Protein AF-A0A7K2YGU0-F1 (afdb_monomer_lite)

Sequence (233 aa):
MPPAPIPSTPVLGGSRWNTFPAAGTTLTARDFFAATEPLLQGIIDHNALTGADGKVLEDQVRATLALGTRETSLPLGIGPDSASAARELGGQAETIGRELASWAASALERLLVNRIPLPAGPLVVRSHCYGHLLTPSAADLLLGRRGGPVTMQLYNEWLHQMVLLRDALLPFTNWQDVPLLITPTGLRHTEPARDAFLTELLVRQIRHAGIVDFARHAVTGTFGPAGYGFDAV

Foldseek 3Di:
DDDDDDPDQDFAAEAQQFSDDPAFFFDFLLRLLVRNLSLVLLLCVLLVDAPVVLVLVLVFLLQCQAEDHPLDPQPLDDDPPADPLSNLLNVLSRVLSVVSSVVSSVSNVCCNPPPDDRVHHRYAADADQPPRDHDPSNCCSQVHPSHDPRSVRSSSLSSVLSVLLSQLQSLDPPRRGQGFRQGSSGSVLLVVLSVVLSCCSPVHPHDPLSSVQSNCCRRPVDGDPPDPPPPDD

Structure (mmCIF, N/CA/C/O backbone):
data_AF-A0A7K2YGU0-F1
#
_entry.id   AF-A0A7K2YGU0-F1
#
loop_
_atom_site.group_PDB
_atom_site.id
_atom_site.type_symbol
_atom_site.label_atom_id
_atom_site.label_alt_id
_atom_site.label_comp_id
_atom_site.label_asym_id
_atom_site.label_entity_id
_atom_site.label_seq_id
_atom_site.pdbx_PDB_ins_code
_atom_site.Cartn_x
_atom_site.Cartn_y
_atom_site.Cartn_z
_atom_site.occupancy
_atom_site.B_iso_or_equiv
_atom_site.auth_seq_id
_atom_site.auth_comp_id
_atom_site.auth_asym_id
_atom_site.auth_atom_id
_atom_site.pdbx_PDB_model_num
ATOM 1 N N . MET A 1 1 ? 23.396 40.479 1.530 1.00 48.31 1 MET A N 1
ATOM 2 C CA . MET A 1 1 ? 22.618 39.393 2.159 1.00 48.31 1 MET A CA 1
ATOM 3 C C . MET A 1 1 ? 22.448 38.306 1.107 1.00 48.31 1 MET A C 1
ATOM 5 O O . MET A 1 1 ? 21.848 38.612 0.083 1.00 48.31 1 MET A O 1
ATOM 9 N N . PRO A 1 2 ? 23.072 37.125 1.246 1.00 48.72 2 PRO A N 1
ATOM 10 C CA . PRO A 1 2 ? 22.873 36.049 0.281 1.00 48.72 2 PRO A CA 1
ATOM 11 C C . PRO A 1 2 ? 21.429 35.527 0.382 1.00 48.72 2 PRO A C 1
ATOM 13 O O . PRO A 1 2 ? 20.875 35.518 1.486 1.00 48.72 2 PRO A O 1
ATOM 16 N N . PRO A 1 3 ? 20.798 35.137 -0.739 1.00 49.50 3 PRO A N 1
ATOM 17 C CA . PRO A 1 3 ? 19.479 34.521 -0.704 1.00 49.50 3 PRO A CA 1
ATOM 18 C C . PRO A 1 3 ? 19.544 33.217 0.097 1.00 49.50 3 PRO A C 1
ATOM 20 O O . PRO A 1 3 ? 20.524 32.474 0.011 1.00 49.50 3 PRO A O 1
ATOM 23 N N . ALA A 1 4 ? 18.506 32.955 0.893 1.00 50.56 4 ALA A N 1
ATOM 24 C CA . ALA A 1 4 ? 18.368 31.689 1.597 1.00 50.56 4 ALA A CA 1
ATOM 25 C C . ALA A 1 4 ? 18.382 30.535 0.573 1.00 50.56 4 ALA A C 1
ATOM 27 O O . ALA A 1 4 ? 17.735 30.658 -0.473 1.00 50.56 4 ALA A O 1
ATOM 28 N N . PRO A 1 5 ? 19.113 29.435 0.827 1.00 53.31 5 PRO A N 1
ATOM 29 C CA . PRO A 1 5 ? 19.080 28.283 -0.058 1.00 53.31 5 PRO A CA 1
ATOM 30 C C . PRO A 1 5 ? 17.646 27.754 -0.122 1.00 53.31 5 PRO A C 1
ATOM 32 O O . PRO A 1 5 ? 17.040 27.442 0.903 1.00 53.31 5 PRO A O 1
ATOM 35 N N . ILE A 1 6 ? 17.104 27.679 -1.338 1.00 51.78 6 ILE A N 1
ATOM 36 C CA . ILE A 1 6 ? 15.844 26.990 -1.609 1.00 51.78 6 ILE A CA 1
ATOM 37 C C . ILE A 1 6 ? 16.068 25.534 -1.182 1.00 51.78 6 ILE A C 1
ATOM 39 O O . ILE A 1 6 ? 17.029 24.931 -1.672 1.00 51.78 6 ILE A O 1
ATOM 43 N N . PRO A 1 7 ? 15.262 24.963 -0.268 1.00 45.62 7 PRO A N 1
ATOM 44 C CA . PRO A 1 7 ? 15.387 23.553 0.061 1.00 45.62 7 PRO A CA 1
ATOM 45 C C . PRO A 1 7 ? 15.200 22.755 -1.229 1.00 45.62 7 PRO A C 1
ATOM 47 O O . PRO A 1 7 ? 14.145 22.806 -1.861 1.00 45.62 7 PRO A O 1
ATOM 50 N N . SER A 1 8 ? 16.261 22.082 -1.664 1.00 58.22 8 SER A N 1
ATOM 51 C CA . SER A 1 8 ? 16.229 21.247 -2.852 1.00 58.22 8 SER A CA 1
ATOM 52 C C . SER A 1 8 ? 15.281 20.083 -2.601 1.00 58.22 8 SER A C 1
ATOM 54 O O . SER A 1 8 ? 15.410 19.360 -1.610 1.00 58.22 8 SER A O 1
ATOM 56 N N . THR A 1 9 ? 14.317 19.897 -3.502 1.00 64.00 9 THR A N 1
ATOM 57 C CA . THR A 1 9 ? 13.486 18.695 -3.510 1.00 64.00 9 THR A CA 1
ATOM 58 C C . THR A 1 9 ? 14.413 17.478 -3.533 1.00 64.00 9 THR A C 1
ATOM 60 O O . THR A 1 9 ? 15.292 17.413 -4.400 1.00 64.00 9 THR A O 1
ATOM 63 N N . PRO A 1 10 ? 14.279 16.533 -2.587 1.00 69.31 10 PRO A N 1
ATOM 64 C CA . PRO A 1 10 ? 15.153 15.374 -2.544 1.00 69.31 10 PRO A CA 1
ATOM 65 C C . PRO A 1 10 ? 15.036 14.577 -3.846 1.00 69.31 10 PRO A C 1
ATOM 67 O O . PRO A 1 10 ? 13.943 14.310 -4.344 1.00 69.31 10 PRO A O 1
ATOM 70 N N . VAL A 1 11 ? 16.190 14.218 -4.401 1.00 83.25 11 VAL A N 1
ATOM 71 C CA . VAL A 1 11 ? 16.329 13.501 -5.671 1.00 83.25 11 VAL A CA 1
ATOM 72 C C . VAL A 1 11 ? 15.879 12.045 -5.475 1.00 83.25 11 VAL A C 1
ATOM 74 O O . VAL A 1 11 ? 16.385 11.362 -4.585 1.00 83.25 11 VAL A O 1
ATOM 77 N N . LEU A 1 12 ? 14.924 11.568 -6.284 1.00 87.38 12 LEU A N 1
ATOM 78 C CA . LEU A 1 12 ? 14.470 10.167 -6.279 1.00 87.38 12 LEU A CA 1
ATOM 79 C C . LEU A 1 12 ? 15.500 9.238 -6.932 1.00 87.38 12 LEU A C 1
ATOM 81 O O . LEU A 1 12 ? 16.176 9.640 -7.881 1.00 87.38 12 LEU A O 1
ATOM 85 N N . GLY A 1 13 ? 15.574 7.989 -6.464 1.00 85.38 13 GLY A N 1
ATOM 86 C CA . GLY A 1 13 ? 16.550 6.993 -6.924 1.00 85.38 13 GLY A CA 1
ATOM 87 C C . GLY A 1 13 ? 17.489 6.526 -5.806 1.00 85.38 13 GLY A C 1
ATOM 88 O O . GLY A 1 13 ? 17.479 7.068 -4.696 1.00 85.38 13 GLY A O 1
ATOM 89 N N . GLY A 1 14 ? 18.291 5.492 -6.066 1.00 87.25 14 GLY A N 1
ATOM 90 C CA . GLY A 1 14 ? 19.148 4.891 -5.040 1.00 87.25 14 GLY A CA 1
ATOM 91 C C . GLY A 1 14 ? 18.323 4.384 -3.852 1.00 87.25 14 GLY A C 1
ATOM 92 O O . GLY A 1 14 ? 17.380 3.621 -4.032 1.00 87.25 14 GLY A O 1
ATOM 93 N N . SER A 1 15 ? 18.637 4.819 -2.629 1.00 85.44 15 SER A N 1
ATOM 94 C CA . SER A 1 15 ? 17.899 4.415 -1.419 1.00 85.44 15 SER A CA 1
ATOM 95 C C . SER A 1 15 ? 16.605 5.203 -1.163 1.00 85.44 15 SER A C 1
ATOM 97 O O . SER A 1 15 ? 15.843 4.846 -0.259 1.00 85.44 15 SER A O 1
ATOM 99 N N . ARG A 1 16 ? 16.328 6.271 -1.926 1.00 88.88 16 ARG A N 1
ATOM 100 C CA . ARG A 1 16 ? 15.148 7.129 -1.736 1.00 88.88 16 ARG A CA 1
ATOM 101 C C . ARG A 1 16 ? 14.016 6.703 -2.674 1.00 88.88 16 ARG A C 1
ATOM 103 O O . ARG A 1 16 ? 13.967 7.120 -3.828 1.00 88.88 16 ARG A O 1
ATOM 110 N N . TRP A 1 17 ? 13.090 5.902 -2.146 1.00 89.19 17 TRP A N 1
ATOM 111 C CA . TRP A 1 17 ? 11.986 5.288 -2.900 1.00 89.19 17 TRP A CA 1
ATOM 112 C C . TRP A 1 17 ? 10.624 5.984 -2.774 1.00 89.19 17 TRP A C 1
ATOM 114 O O . TRP A 1 17 ? 9.667 5.560 -3.412 1.00 89.19 17 TRP A O 1
ATOM 124 N N . ASN A 1 18 ? 10.513 7.035 -1.964 1.00 89.25 18 ASN A N 1
ATOM 125 C CA . ASN A 1 18 ? 9.265 7.770 -1.754 1.00 89.25 18 ASN A CA 1
ATOM 126 C C . ASN A 1 18 ? 9.470 9.282 -1.821 1.00 89.25 18 ASN A C 1
ATOM 128 O O . ASN A 1 18 ? 10.586 9.801 -1.691 1.00 89.25 18 ASN A O 1
ATOM 132 N N . THR A 1 19 ? 8.353 9.988 -1.953 1.00 86.75 19 THR A N 1
ATOM 133 C CA . THR A 1 19 ? 8.271 11.449 -1.859 1.00 86.75 19 THR A CA 1
ATOM 134 C C . THR A 1 19 ? 7.662 11.914 -0.534 1.00 86.75 19 THR A C 1
ATOM 136 O O . THR A 1 19 ? 7.180 13.041 -0.459 1.00 86.75 19 THR A O 1
ATOM 139 N N . PHE A 1 20 ? 7.693 11.086 0.524 1.00 86.25 20 PHE A N 1
ATOM 140 C CA . PHE A 1 20 ? 7.105 11.464 1.812 1.00 86.25 20 PHE A CA 1
ATOM 141 C C . PHE A 1 20 ? 7.712 12.778 2.330 1.00 86.25 20 PHE A C 1
ATOM 143 O O . PHE A 1 20 ? 8.932 12.969 2.188 1.00 86.25 20 PHE A O 1
ATOM 150 N N . PRO A 1 21 ? 6.902 13.663 2.942 1.00 78.00 21 PRO A N 1
ATOM 151 C CA . PRO A 1 21 ? 7.405 14.900 3.520 1.00 78.00 21 PRO A CA 1
ATOM 152 C C . PRO A 1 21 ? 8.315 14.622 4.732 1.00 78.00 21 PRO A C 1
ATOM 154 O O . PRO A 1 21 ? 8.607 13.474 5.076 1.00 78.00 21 PRO A O 1
ATOM 157 N N . ALA A 1 22 ? 8.800 15.683 5.385 1.00 74.12 22 ALA A N 1
ATOM 158 C CA . ALA A 1 22 ? 9.601 15.553 6.602 1.00 74.12 22 ALA A CA 1
ATOM 159 C C . ALA A 1 22 ? 8.895 14.683 7.666 1.00 74.12 22 ALA A C 1
ATOM 161 O O . ALA A 1 22 ? 7.665 14.620 7.725 1.00 74.12 22 ALA A O 1
ATOM 162 N N . ALA A 1 23 ? 9.684 13.999 8.500 1.00 69.94 23 ALA A N 1
ATOM 163 C CA . ALA A 1 23 ? 9.162 13.105 9.532 1.00 69.94 23 ALA A CA 1
ATOM 164 C C . ALA A 1 23 ? 8.169 13.830 10.460 1.00 69.94 23 ALA A C 1
ATOM 166 O O . ALA A 1 23 ? 8.409 14.973 10.848 1.00 69.94 23 ALA A O 1
ATOM 167 N N . GLY A 1 24 ? 7.073 13.153 10.818 1.00 68.06 24 GLY A N 1
ATOM 168 C CA . GLY A 1 24 ? 6.005 13.731 11.644 1.00 68.06 24 GLY A CA 1
ATOM 169 C C . GLY A 1 24 ? 4.920 14.463 10.851 1.00 68.06 24 GLY A C 1
ATOM 170 O O . GLY A 1 24 ? 4.097 15.153 11.445 1.00 68.06 24 GLY A O 1
ATOM 171 N N . THR A 1 25 ? 4.907 14.325 9.524 1.00 82.75 25 THR A N 1
ATOM 172 C CA . THR A 1 25 ? 3.793 14.782 8.688 1.00 82.75 25 THR A CA 1
ATOM 173 C C . THR A 1 25 ? 2.729 13.703 8.552 1.00 82.75 25 THR A C 1
ATOM 175 O O . THR A 1 25 ? 3.011 12.504 8.645 1.00 82.75 25 THR A O 1
ATOM 178 N N . THR A 1 26 ? 1.494 14.148 8.345 1.00 92.69 26 THR A N 1
ATOM 179 C CA . THR A 1 26 ? 0.365 13.273 8.059 1.00 92.69 26 THR A CA 1
ATOM 180 C C . THR A 1 26 ? 0.021 13.320 6.577 1.00 92.69 26 THR A C 1
ATOM 182 O O . THR A 1 26 ? 0.157 14.365 5.939 1.00 92.69 26 THR A O 1
ATOM 185 N N . LEU A 1 27 ? -0.408 12.188 6.023 1.00 95.62 27 LEU A N 1
ATOM 186 C CA . LEU A 1 27 ? -0.911 12.089 4.653 1.00 95.62 27 LEU A CA 1
ATOM 187 C C . LE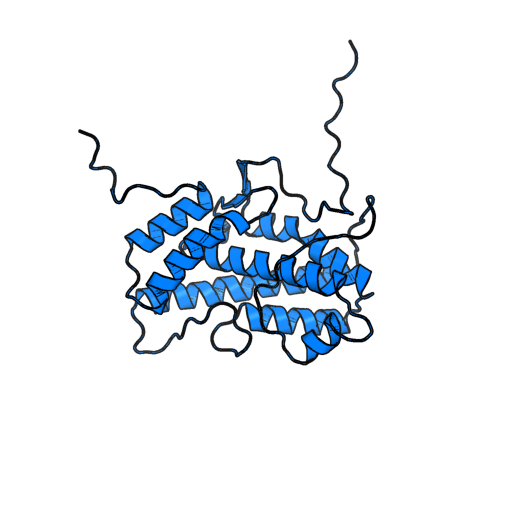U A 1 27 ? -2.287 11.429 4.652 1.00 95.62 27 LEU A C 1
ATOM 189 O O . LEU A 1 27 ? -2.551 10.529 5.450 1.00 95.62 27 LEU A O 1
ATOM 193 N N . THR A 1 28 ? -3.137 11.850 3.718 1.00 97.62 28 THR A N 1
ATOM 194 C CA . THR A 1 28 ? -4.349 11.094 3.384 1.00 97.62 28 THR A CA 1
ATOM 195 C C . THR A 1 28 ? -3.977 9.767 2.723 1.00 97.62 28 THR A C 1
ATOM 197 O O . THR A 1 28 ? -2.849 9.579 2.249 1.00 97.62 28 THR A O 1
ATOM 200 N N . ALA A 1 29 ? -4.938 8.846 2.621 1.00 97.94 29 ALA A N 1
ATOM 201 C CA . ALA A 1 29 ? -4.726 7.580 1.922 1.00 97.94 29 ALA A CA 1
ATOM 202 C C . ALA A 1 29 ? -4.267 7.791 0.468 1.00 97.94 29 ALA A C 1
ATOM 204 O O . ALA A 1 29 ? -3.373 7.095 -0.022 1.00 97.94 29 ALA A O 1
ATOM 205 N N . ARG A 1 30 ? -4.855 8.782 -0.214 1.00 97.81 30 ARG A N 1
ATOM 206 C CA . ARG A 1 30 ? -4.551 9.094 -1.611 1.00 97.81 30 ARG A CA 1
ATOM 207 C C . ARG A 1 30 ? -3.159 9.701 -1.772 1.00 97.81 30 ARG A C 1
ATOM 209 O O . ARG A 1 30 ? -2.426 9.290 -2.671 1.00 97.81 30 ARG A O 1
ATOM 216 N N . ASP A 1 31 ? -2.786 10.626 -0.892 1.00 97.12 31 ASP A N 1
ATOM 217 C CA . ASP A 1 31 ? -1.469 11.265 -0.932 1.00 97.12 31 ASP A CA 1
ATOM 218 C C . ASP A 1 31 ? -0.357 10.276 -0.580 1.00 97.12 31 ASP A C 1
ATOM 220 O O . ASP A 1 31 ? 0.689 10.257 -1.230 1.00 97.12 31 ASP A O 1
ATOM 224 N N . PHE A 1 32 ? -0.594 9.405 0.406 1.00 97.38 32 PHE A N 1
ATOM 225 C CA . PHE A 1 32 ? 0.338 8.334 0.738 1.00 97.38 32 PHE A CA 1
ATOM 226 C C . PHE A 1 32 ? 0.537 7.391 -0.450 1.00 97.38 32 PHE A C 1
ATOM 228 O O . PHE A 1 32 ? 1.679 7.130 -0.829 1.00 97.38 32 PHE A O 1
ATOM 235 N N . PHE A 1 33 ? -0.553 6.923 -1.070 1.00 97.88 33 PHE A N 1
ATOM 236 C CA . PHE A 1 33 ? -0.487 6.068 -2.253 1.00 97.88 33 PHE A CA 1
ATOM 237 C C . PHE A 1 33 ? 0.377 6.712 -3.347 1.00 97.88 33 PHE A C 1
ATOM 239 O O . PHE A 1 33 ? 1.348 6.099 -3.803 1.00 97.88 33 PHE A O 1
ATOM 246 N N . ALA A 1 34 ? 0.085 7.968 -3.702 1.00 96.50 34 ALA A N 1
ATOM 247 C CA . ALA A 1 34 ? 0.826 8.715 -4.717 1.00 96.50 34 ALA A CA 1
ATOM 248 C C . ALA A 1 34 ? 2.317 8.846 -4.363 1.00 96.50 34 ALA A C 1
ATOM 250 O O . ALA A 1 34 ? 3.187 8.696 -5.221 1.00 96.50 34 ALA A O 1
ATOM 251 N N . ALA A 1 35 ? 2.635 9.048 -3.083 1.00 95.25 35 ALA A N 1
ATOM 252 C CA . ALA A 1 35 ? 4.011 9.164 -2.619 1.00 95.25 35 ALA A CA 1
ATOM 253 C C . ALA A 1 35 ? 4.819 7.852 -2.676 1.00 95.25 35 ALA A C 1
ATOM 255 O O . ALA A 1 35 ? 6.052 7.895 -2.598 1.00 95.25 35 ALA A O 1
ATOM 256 N N . THR A 1 36 ? 4.154 6.701 -2.848 1.00 95.62 36 THR A N 1
ATOM 257 C CA . THR A 1 36 ? 4.796 5.390 -3.068 1.00 95.62 36 THR A CA 1
ATOM 258 C C . THR A 1 36 ? 4.971 5.011 -4.541 1.00 95.62 36 THR A C 1
ATOM 260 O O . THR A 1 36 ? 5.653 4.027 -4.831 1.00 95.62 36 THR A O 1
ATOM 263 N N . GLU A 1 37 ? 4.424 5.786 -5.484 1.00 95.81 37 GLU A N 1
ATOM 264 C CA . GLU A 1 37 ? 4.537 5.522 -6.927 1.00 95.81 37 GLU A CA 1
ATOM 265 C C . GLU A 1 37 ? 5.966 5.343 -7.457 1.00 95.81 37 GLU A C 1
ATOM 267 O O . GLU A 1 37 ? 6.130 4.554 -8.391 1.00 95.81 37 GLU A O 1
ATOM 272 N N . PRO A 1 38 ? 7.022 5.973 -6.898 1.00 95.44 38 PRO A N 1
ATOM 273 C CA . PRO A 1 38 ? 8.370 5.699 -7.376 1.00 95.44 38 PRO A CA 1
ATOM 274 C C . PRO A 1 38 ? 8.767 4.219 -7.241 1.00 95.44 38 PRO A C 1
ATOM 276 O O . PRO A 1 38 ? 9.524 3.732 -8.075 1.00 95.44 38 PRO A O 1
ATOM 279 N N . LEU A 1 39 ? 8.224 3.462 -6.276 1.00 95.00 39 LEU A N 1
ATOM 280 C CA . LEU A 1 39 ? 8.433 2.009 -6.224 1.00 95.00 39 LEU A CA 1
ATOM 281 C C . LEU A 1 39 ? 7.812 1.293 -7.431 1.00 95.00 39 LEU A C 1
ATOM 283 O O . LEU A 1 39 ? 8.478 0.451 -8.031 1.00 95.00 39 LEU A O 1
ATOM 287 N N . LEU A 1 40 ? 6.576 1.646 -7.815 1.00 95.38 40 LEU A N 1
ATOM 288 C CA . LEU A 1 40 ? 5.934 1.128 -9.034 1.00 95.38 40 LEU A CA 1
ATOM 289 C C . LEU A 1 40 ? 6.753 1.468 -10.275 1.00 95.38 40 LEU A C 1
ATOM 291 O O . LEU A 1 40 ? 6.989 0.596 -11.110 1.00 95.38 40 LEU A O 1
ATOM 295 N N . GLN A 1 41 ? 7.251 2.702 -10.356 1.00 95.56 41 GLN A N 1
ATOM 296 C CA . GLN A 1 41 ? 8.155 3.113 -11.421 1.00 95.56 41 GLN A CA 1
ATOM 297 C C . GLN A 1 41 ? 9.418 2.243 -11.460 1.00 95.56 41 GLN A C 1
ATOM 299 O O . GLN A 1 41 ? 9.790 1.747 -12.520 1.00 95.56 41 GLN A O 1
ATOM 304 N N . GLY A 1 42 ? 10.051 2.001 -10.309 1.00 94.06 42 GLY A N 1
ATOM 305 C CA . GLY A 1 42 ? 11.232 1.146 -10.217 1.00 94.06 42 GLY A CA 1
ATOM 306 C C . GLY A 1 42 ? 10.965 -0.286 -10.687 1.00 94.06 42 GLY A C 1
ATOM 307 O O . GLY A 1 42 ? 11.792 -0.859 -11.391 1.00 94.06 42 GLY A O 1
ATOM 308 N N . ILE A 1 43 ? 9.800 -0.853 -10.361 1.00 93.88 43 ILE A N 1
ATOM 309 C CA . ILE A 1 43 ? 9.377 -2.184 -10.829 1.00 93.88 43 ILE A CA 1
ATOM 310 C C . ILE A 1 43 ? 9.215 -2.193 -12.356 1.00 93.88 43 ILE A C 1
ATOM 312 O O . ILE A 1 43 ? 9.686 -3.119 -13.021 1.00 93.88 43 ILE A O 1
ATOM 316 N N . ILE A 1 44 ? 8.590 -1.149 -12.914 1.00 94.50 44 ILE A N 1
ATOM 317 C CA . ILE A 1 44 ? 8.416 -0.972 -14.361 1.00 94.50 44 ILE A CA 1
ATOM 318 C C . ILE A 1 44 ? 9.771 -0.885 -15.066 1.00 94.50 44 ILE A C 1
ATOM 320 O O . ILE A 1 44 ? 9.988 -1.585 -16.057 1.00 94.50 44 ILE A O 1
ATOM 324 N N . ASP A 1 45 ? 10.686 -0.064 -14.554 1.00 92.50 45 ASP A N 1
ATOM 325 C CA . ASP A 1 45 ? 11.990 0.166 -15.171 1.00 92.50 45 ASP A CA 1
ATOM 326 C C . ASP A 1 45 ? 12.904 -1.059 -15.079 1.00 92.50 45 ASP A C 1
ATOM 328 O O . ASP A 1 45 ? 13.523 -1.425 -16.079 1.00 92.50 45 ASP A O 1
ATOM 332 N N . HIS A 1 46 ? 12.954 -1.739 -13.927 1.00 88.56 46 HIS A N 1
ATOM 333 C CA . HIS A 1 46 ? 13.824 -2.903 -13.737 1.00 88.56 46 HIS A CA 1
ATOM 334 C C . HIS A 1 46 ? 13.411 -4.125 -14.565 1.00 88.56 46 HIS A C 1
ATOM 336 O O . HIS A 1 46 ? 14.286 -4.861 -15.015 1.00 88.56 46 HIS A O 1
ATOM 342 N N . ASN A 1 47 ? 12.112 -4.329 -14.801 1.00 87.06 47 ASN A N 1
ATOM 343 C CA . ASN A 1 47 ? 11.613 -5.448 -15.613 1.00 87.06 47 ASN A CA 1
ATOM 344 C C . ASN A 1 47 ? 11.293 -5.068 -17.068 1.00 87.06 47 ASN A C 1
ATOM 346 O O . ASN A 1 47 ? 10.823 -5.915 -17.843 1.00 87.06 47 ASN A O 1
ATOM 350 N N . ALA A 1 48 ? 11.488 -3.794 -17.429 1.00 88.38 48 ALA A N 1
ATOM 351 C CA . ALA A 1 48 ? 11.025 -3.208 -18.684 1.00 88.38 48 ALA A CA 1
ATOM 352 C C . ALA A 1 48 ? 9.560 -3.587 -18.976 1.00 88.38 48 ALA A C 1
ATOM 354 O O . ALA A 1 48 ? 9.260 -4.166 -20.022 1.00 88.38 48 ALA A O 1
ATOM 355 N N . LEU A 1 49 ? 8.668 -3.360 -18.006 1.00 90.81 49 LEU A N 1
ATOM 356 C CA . LEU A 1 49 ? 7.278 -3.810 -18.085 1.00 90.81 49 LEU A CA 1
ATOM 357 C C . LEU A 1 49 ? 6.522 -3.168 -19.251 1.00 90.81 49 LEU A C 1
ATOM 359 O O . LEU A 1 49 ? 6.764 -2.026 -19.641 1.00 90.81 49 LEU A O 1
ATOM 363 N N . THR A 1 50 ? 5.576 -3.935 -19.780 1.00 90.00 50 THR A N 1
ATOM 364 C CA . THR A 1 50 ? 4.663 -3.564 -20.862 1.00 90.00 50 THR A CA 1
ATOM 365 C C . THR A 1 50 ? 3.217 -3.532 -20.362 1.00 90.00 50 THR A C 1
ATOM 367 O O . THR A 1 50 ? 2.925 -3.979 -19.253 1.00 90.00 50 THR A O 1
ATOM 370 N N . GLY A 1 51 ? 2.283 -3.064 -21.198 1.00 88.06 51 GLY A N 1
ATOM 371 C CA . GLY A 1 51 ? 0.845 -3.082 -20.886 1.00 88.06 51 GLY A CA 1
ATOM 372 C C . GLY A 1 51 ? 0.314 -4.461 -20.475 1.00 88.06 51 GLY A C 1
ATOM 373 O O . GLY A 1 51 ? -0.451 -4.566 -19.520 1.00 88.06 51 GLY A O 1
ATOM 374 N N . ALA A 1 52 ? 0.772 -5.530 -21.137 1.00 89.50 52 ALA A N 1
ATOM 375 C CA . ALA A 1 52 ? 0.371 -6.896 -20.798 1.00 89.50 52 ALA A CA 1
ATOM 376 C C . ALA A 1 52 ? 0.857 -7.315 -19.399 1.00 89.50 52 ALA A C 1
ATOM 378 O O . ALA A 1 52 ? 0.121 -7.961 -18.656 1.00 89.50 52 ALA A O 1
ATOM 379 N N . ASP A 1 53 ? 2.067 -6.897 -19.020 1.00 92.81 53 ASP A N 1
ATOM 380 C CA . ASP A 1 53 ? 2.613 -7.164 -17.690 1.00 92.81 53 ASP A CA 1
ATOM 381 C C . ASP A 1 53 ? 1.869 -6.359 -16.604 1.00 92.81 53 ASP A C 1
ATOM 383 O O . ASP A 1 53 ? 1.674 -6.842 -15.489 1.00 92.81 53 ASP A O 1
ATOM 387 N N . GLY A 1 54 ? 1.400 -5.150 -16.941 1.00 92.12 54 GLY A N 1
ATOM 388 C CA . GLY A 1 54 ? 0.589 -4.311 -16.055 1.00 92.12 54 GLY A CA 1
ATOM 389 C C . GLY A 1 54 ? -0.683 -5.015 -15.583 1.00 92.12 54 GLY A C 1
ATOM 390 O O . GLY A 1 54 ? -0.991 -4.985 -14.393 1.00 92.12 54 GLY A O 1
ATOM 391 N N . LYS A 1 55 ? -1.361 -5.740 -16.482 1.00 93.94 55 LYS A N 1
ATOM 392 C CA . LYS A 1 55 ? -2.548 -6.528 -16.127 1.00 93.94 55 LYS A CA 1
ATOM 393 C C . LYS A 1 55 ? -2.241 -7.646 -15.123 1.00 93.94 55 LYS A C 1
ATOM 395 O O . LYS A 1 55 ? -3.022 -7.872 -14.206 1.00 93.94 55 LYS A O 1
ATOM 400 N N . VAL A 1 56 ? -1.099 -8.321 -15.264 1.00 95.69 56 VAL A N 1
ATOM 401 C CA . VAL A 1 56 ? -0.676 -9.374 -14.322 1.00 95.69 56 VAL A CA 1
ATOM 402 C C . VAL A 1 56 ? -0.463 -8.796 -12.922 1.00 95.69 56 VAL A C 1
ATOM 404 O O . VAL A 1 56 ? -0.886 -9.397 -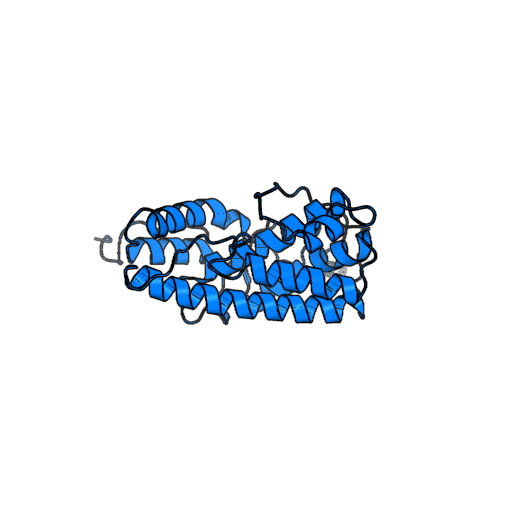11.934 1.00 95.69 56 VAL A O 1
ATOM 407 N N . LEU A 1 57 ? 0.164 -7.620 -12.827 1.00 95.56 57 LEU A N 1
ATOM 408 C CA . LEU A 1 57 ? 0.347 -6.943 -11.544 1.00 95.56 57 LEU A CA 1
ATOM 409 C C . LEU A 1 57 ? -0.974 -6.439 -10.961 1.00 95.56 57 LEU A C 1
ATOM 411 O O . LEU A 1 57 ? -1.174 -6.571 -9.758 1.00 95.56 57 LEU A O 1
ATOM 415 N N . GLU A 1 58 ? -1.884 -5.915 -11.782 1.00 95.69 58 GLU A N 1
ATOM 416 C CA . GLU A 1 58 ? -3.227 -5.540 -11.329 1.00 95.69 58 GLU A CA 1
ATOM 417 C C . GLU A 1 58 ? -3.960 -6.739 -10.718 1.00 95.69 58 GLU A C 1
ATOM 419 O O . GLU A 1 58 ? -4.461 -6.652 -9.593 1.00 95.69 58 GLU A O 1
ATOM 424 N N . ASP A 1 59 ? -3.998 -7.864 -11.437 1.00 96.19 59 ASP A N 1
ATOM 425 C CA . ASP A 1 59 ? -4.682 -9.077 -10.991 1.00 96.19 59 ASP A CA 1
ATOM 426 C C . ASP A 1 59 ? -4.066 -9.592 -9.674 1.00 96.19 59 ASP A C 1
ATOM 428 O O . ASP A 1 59 ? -4.794 -9.966 -8.751 1.00 96.19 59 ASP A O 1
ATOM 432 N N . GLN A 1 60 ? -2.738 -9.513 -9.526 1.00 96.75 60 GLN A N 1
ATOM 433 C CA . GLN A 1 60 ? -2.049 -9.821 -8.273 1.00 96.75 60 GLN A CA 1
ATOM 434 C C . GLN A 1 60 ? -2.442 -8.884 -7.126 1.00 96.75 60 GLN A C 1
ATOM 436 O O . GLN A 1 60 ? -2.742 -9.353 -6.030 1.00 96.75 60 GLN A O 1
ATOM 441 N N . VAL A 1 61 ? -2.427 -7.568 -7.345 1.00 97.19 61 VAL A N 1
ATOM 442 C CA . VAL A 1 61 ? -2.768 -6.582 -6.305 1.00 97.19 61 VAL A CA 1
ATOM 443 C C . VAL A 1 61 ? -4.200 -6.781 -5.840 1.00 97.19 61 VAL A C 1
ATOM 445 O O . VAL A 1 61 ? -4.469 -6.805 -4.637 1.00 97.19 61 VAL A O 1
ATOM 448 N N . ARG A 1 62 ? -5.113 -6.995 -6.789 1.00 96.94 62 ARG A N 1
ATOM 449 C CA . ARG A 1 62 ? -6.507 -7.322 -6.504 1.00 96.94 62 ARG A CA 1
ATOM 450 C C . ARG A 1 62 ? -6.610 -8.595 -5.670 1.00 96.94 62 ARG A C 1
ATOM 452 O O . ARG A 1 62 ? -7.328 -8.587 -4.677 1.00 96.94 62 ARG A O 1
ATOM 459 N N . ALA A 1 63 ? -5.878 -9.653 -6.020 1.00 96.31 63 ALA A N 1
ATOM 460 C CA . ALA A 1 63 ? -5.881 -10.906 -5.268 1.00 96.31 63 ALA A CA 1
ATOM 461 C C . ALA A 1 63 ? -5.348 -10.738 -3.833 1.00 96.31 63 ALA A C 1
ATOM 463 O O . ALA A 1 63 ? -5.938 -11.291 -2.908 1.00 96.31 63 ALA A O 1
ATOM 464 N N . THR A 1 64 ? -4.287 -9.946 -3.633 1.00 96.81 64 THR A N 1
ATOM 465 C CA . THR A 1 64 ? -3.705 -9.676 -2.307 1.00 96.81 64 THR A CA 1
ATOM 466 C C . THR A 1 64 ? -4.587 -8.800 -1.415 1.00 96.81 64 THR A C 1
ATOM 468 O O . THR A 1 64 ? -4.607 -8.989 -0.191 1.00 96.81 64 THR A O 1
ATOM 471 N N . LEU A 1 65 ? -5.282 -7.820 -1.998 1.00 96.69 65 LEU A N 1
ATOM 472 C CA . LEU A 1 65 ? -6.119 -6.874 -1.255 1.00 96.69 65 LEU A CA 1
ATOM 473 C C . LEU A 1 65 ? -7.561 -7.357 -1.059 1.00 96.69 65 LEU A C 1
ATOM 475 O O . LEU A 1 65 ? -8.218 -6.883 -0.131 1.00 96.69 65 LEU A O 1
ATOM 479 N N . ALA A 1 66 ? -8.030 -8.299 -1.882 1.00 93.75 66 ALA A N 1
ATOM 480 C CA . ALA A 1 66 ? -9.293 -9.006 -1.696 1.00 93.75 66 ALA A CA 1
ATOM 481 C C . ALA A 1 66 ? -9.293 -9.873 -0.427 1.00 93.75 66 ALA A C 1
ATOM 483 O O . ALA A 1 66 ? -8.253 -10.113 0.187 1.00 93.75 66 ALA A O 1
ATOM 484 N N . LEU A 1 67 ? -10.470 -10.379 -0.063 1.00 91.00 67 LEU A N 1
ATOM 485 C CA . LEU A 1 67 ? -10.655 -11.364 0.999 1.00 91.00 67 LEU A CA 1
ATOM 486 C C . LEU A 1 67 ? -10.988 -12.735 0.401 1.00 91.00 67 LEU A C 1
ATOM 488 O O . LEU A 1 67 ? -11.568 -12.829 -0.679 1.00 91.00 67 LEU A O 1
ATOM 492 N N . GLY A 1 68 ? -10.620 -13.804 1.110 1.00 84.06 68 GLY A N 1
ATOM 493 C CA . GLY A 1 68 ? -11.051 -15.170 0.783 1.00 84.06 68 GLY A CA 1
ATOM 494 C C . GLY A 1 68 ? -10.332 -15.851 -0.390 1.00 84.06 68 GLY A C 1
ATOM 495 O O . GLY A 1 68 ? -10.690 -16.968 -0.755 1.00 84.06 68 GLY A O 1
ATOM 496 N N . THR A 1 69 ? -9.313 -15.221 -0.976 1.00 85.50 69 THR A N 1
ATOM 497 C CA . THR A 1 69 ? -8.410 -15.848 -1.956 1.00 85.50 69 THR A CA 1
ATOM 498 C C . THR A 1 69 ? -7.215 -16.487 -1.251 1.00 85.50 69 THR A C 1
ATOM 500 O O . THR A 1 69 ? -6.912 -16.168 -0.103 1.00 85.50 69 THR A O 1
ATOM 503 N N . ARG A 1 70 ? -6.486 -17.369 -1.945 1.00 90.19 70 ARG A N 1
ATOM 504 C CA . ARG A 1 70 ? -5.220 -17.916 -1.434 1.00 90.19 70 ARG A CA 1
ATOM 505 C C . ARG A 1 70 ? -4.192 -16.810 -1.194 1.00 90.19 70 ARG A C 1
ATOM 507 O O . ARG A 1 70 ? -3.437 -16.882 -0.236 1.00 90.19 70 ARG A O 1
ATOM 514 N N . GLU A 1 71 ? -4.160 -15.811 -2.068 1.00 94.31 71 GLU A N 1
ATOM 515 C CA . GLU A 1 71 ? -3.177 -14.731 -2.050 1.00 94.31 71 GLU A CA 1
ATOM 516 C C . GLU A 1 71 ? -3.533 -13.580 -1.097 1.00 94.31 71 GLU A C 1
ATOM 518 O O . GLU A 1 71 ? -2.748 -12.636 -0.979 1.00 94.31 71 GLU A O 1
ATOM 523 N N . THR A 1 72 ? -4.683 -13.642 -0.413 1.00 92.94 72 THR A N 1
ATOM 524 C CA . THR A 1 72 ? -5.118 -12.577 0.495 1.00 92.94 72 THR A CA 1
ATOM 525 C C . THR A 1 72 ? -4.090 -12.324 1.596 1.00 92.94 72 THR A C 1
ATOM 527 O O . THR A 1 72 ? -3.597 -13.236 2.259 1.00 92.94 72 THR A O 1
ATOM 530 N N . SER A 1 73 ? -3.784 -11.049 1.816 1.00 92.75 73 SER A N 1
ATOM 531 C CA . SER A 1 73 ? -2.920 -10.606 2.917 1.00 92.75 73 SER A CA 1
ATOM 532 C C . SER A 1 73 ? -3.666 -10.450 4.245 1.00 92.75 73 SER A C 1
ATOM 534 O O . SER A 1 73 ? -3.030 -10.320 5.291 1.00 92.75 73 SER A O 1
ATOM 536 N N . LEU A 1 74 ? -5.002 -10.429 4.213 1.00 90.81 74 LEU A N 1
ATOM 537 C CA . LEU A 1 74 ? -5.850 -10.291 5.391 1.00 90.81 74 LEU A CA 1
ATOM 538 C C . LEU A 1 74 ? -6.763 -11.512 5.479 1.00 90.81 74 LEU A C 1
ATOM 540 O O . LEU A 1 74 ? -7.795 -11.548 4.809 1.00 90.81 74 LEU A O 1
ATOM 544 N N . PRO A 1 75 ? -6.406 -12.516 6.298 1.00 82.94 75 PRO A N 1
ATOM 545 C CA . PRO A 1 75 ? -7.136 -13.775 6.391 1.00 82.94 75 PRO A CA 1
ATOM 546 C C . PRO A 1 75 ? -8.421 -13.627 7.225 1.00 82.94 75 PRO A C 1
ATOM 548 O O . PRO A 1 75 ? -8.689 -14.418 8.127 1.00 82.94 75 PRO A O 1
ATOM 551 N N . LEU A 1 76 ? -9.224 -12.597 6.948 1.00 82.06 76 LEU A N 1
ATOM 552 C CA . LEU A 1 76 ? -10.548 -12.438 7.535 1.00 82.06 76 LEU A CA 1
ATOM 553 C C . LEU A 1 76 ? -11.523 -13.380 6.832 1.00 82.06 76 LEU A C 1
ATOM 555 O O . LEU A 1 76 ? -11.979 -13.121 5.719 1.00 82.06 76 LEU A O 1
ATOM 559 N N . GLY A 1 77 ? -11.851 -14.482 7.505 1.00 70.81 77 GLY A N 1
ATOM 560 C CA . GLY A 1 77 ? -12.973 -15.337 7.135 1.00 70.81 77 GLY A CA 1
ATOM 561 C C . GLY A 1 77 ? -14.287 -14.672 7.534 1.00 70.81 77 GLY A C 1
ATOM 562 O O . GLY A 1 77 ? -14.692 -14.740 8.695 1.00 70.81 77 GLY A O 1
ATOM 563 N N . ILE A 1 78 ? -14.948 -14.011 6.585 1.00 68.25 78 ILE A N 1
ATOM 564 C CA . ILE A 1 78 ? -16.276 -13.434 6.805 1.00 68.25 78 ILE A CA 1
ATOM 565 C C . ILE A 1 78 ? -17.317 -14.471 6.394 1.00 68.25 78 ILE A C 1
ATOM 567 O O . ILE A 1 78 ? -17.462 -14.787 5.215 1.00 68.25 78 ILE A O 1
ATOM 571 N N . GLY A 1 79 ? -18.045 -14.996 7.373 1.00 69.94 79 GLY A N 1
ATOM 572 C CA . GLY A 1 79 ? -19.185 -15.880 7.171 1.00 69.94 79 GLY A CA 1
ATOM 573 C C . GLY A 1 79 ? -20.442 -15.352 7.868 1.00 69.94 79 GLY A C 1
ATOM 574 O O . GLY A 1 79 ? -20.379 -14.368 8.612 1.00 69.94 79 GLY A O 1
ATOM 575 N N . PRO A 1 80 ? -21.596 -16.009 7.661 1.00 72.44 80 PRO A N 1
ATOM 576 C CA . PRO A 1 80 ? -22.848 -15.663 8.337 1.00 72.44 80 PRO A CA 1
ATOM 577 C C . PRO A 1 80 ? -22.725 -15.672 9.868 1.00 72.44 80 PRO A C 1
ATOM 579 O O . PRO A 1 80 ? -23.354 -14.852 10.532 1.00 72.44 80 PRO A O 1
ATOM 582 N N . ASP A 1 81 ? -21.865 -16.548 10.396 1.00 76.00 81 ASP A N 1
ATOM 583 C CA . ASP A 1 81 ? -21.652 -16.764 11.831 1.00 76.00 81 ASP A CA 1
ATOM 584 C C . ASP A 1 81 ? -20.573 -15.851 12.443 1.00 76.00 81 ASP A C 1
ATOM 586 O O . ASP A 1 81 ? -20.322 -15.894 13.649 1.00 76.00 81 ASP A O 1
ATOM 590 N N . SER A 1 82 ? -19.912 -15.014 11.635 1.00 79.38 82 SER A N 1
ATOM 591 C CA . SER A 1 82 ? -18.898 -14.080 12.130 1.00 79.38 82 SER A CA 1
ATOM 592 C C . SER A 1 82 ? -19.533 -13.000 13.016 1.00 79.38 82 SER A C 1
ATOM 594 O O . SER A 1 82 ? -20.610 -12.474 12.722 1.00 79.38 82 SER A O 1
ATOM 596 N N . ALA A 1 83 ? -18.829 -12.605 14.083 1.00 83.31 83 ALA A N 1
ATOM 597 C CA . ALA A 1 83 ? -19.250 -11.502 14.950 1.00 83.31 83 ALA A CA 1
ATOM 598 C C . ALA A 1 83 ? -19.518 -10.216 14.139 1.00 83.31 83 ALA A C 1
ATOM 600 O O . ALA A 1 83 ? -18.829 -9.955 13.152 1.00 83.31 83 ALA A O 1
ATOM 601 N N . SER A 1 84 ? -20.490 -9.390 14.560 1.00 85.50 84 SER A N 1
ATOM 602 C CA . SER A 1 84 ? -20.903 -8.186 13.803 1.00 85.50 84 SER A CA 1
ATOM 603 C C . SER A 1 84 ? -19.724 -7.284 13.444 1.00 85.50 84 SER A C 1
ATOM 605 O O . SER A 1 84 ? -19.534 -6.976 12.273 1.00 85.50 84 SER A O 1
ATOM 607 N N . ALA A 1 85 ? -18.866 -6.978 14.422 1.00 85.44 85 ALA A N 1
ATOM 608 C CA . ALA A 1 85 ? -17.683 -6.149 14.209 1.00 85.44 85 ALA A CA 1
ATOM 609 C C . ALA A 1 85 ? -16.714 -6.740 13.167 1.00 85.44 85 ALA A C 1
ATOM 611 O O . ALA A 1 85 ? -16.157 -6.005 12.360 1.00 85.44 85 ALA A O 1
ATOM 612 N N . ALA A 1 86 ? -16.546 -8.067 13.128 1.00 86.62 86 ALA A N 1
ATOM 613 C CA . ALA A 1 86 ? -15.706 -8.720 12.125 1.00 86.62 86 ALA A CA 1
ATOM 614 C C . ALA A 1 86 ? -16.323 -8.646 10.718 1.00 86.62 86 ALA A C 1
ATOM 616 O O . ALA A 1 86 ? -15.596 -8.479 9.742 1.00 86.62 86 ALA A O 1
ATOM 617 N N . ARG A 1 87 ? -17.658 -8.721 10.601 1.00 88.94 87 ARG A N 1
ATOM 618 C CA . ARG A 1 87 ? -18.363 -8.531 9.321 1.00 88.94 87 ARG A CA 1
ATOM 619 C C . ARG A 1 87 ? -18.280 -7.087 8.834 1.00 88.94 87 ARG A C 1
ATOM 621 O O . ARG A 1 87 ? -18.046 -6.868 7.651 1.00 88.94 87 ARG A O 1
ATOM 628 N N . GLU A 1 88 ? -18.432 -6.120 9.734 1.00 90.94 88 GLU A N 1
ATOM 629 C CA . GLU A 1 88 ? -18.316 -4.689 9.428 1.00 90.94 88 GLU A CA 1
ATOM 630 C C . GLU A 1 88 ? -16.901 -4.331 8.960 1.00 90.94 88 GLU A C 1
ATOM 632 O O . GLU A 1 88 ? -16.731 -3.824 7.851 1.00 90.94 88 GLU A O 1
ATOM 637 N N . LEU A 1 89 ? -15.880 -4.691 9.747 1.00 92.81 89 LEU A N 1
ATOM 638 C CA . LEU A 1 89 ? -14.472 -4.502 9.376 1.00 92.81 89 LEU A CA 1
ATOM 639 C C . LEU A 1 89 ? -14.123 -5.251 8.091 1.00 92.81 89 LEU A C 1
ATOM 641 O O . LEU A 1 89 ? -13.341 -4.771 7.278 1.00 92.81 89 LEU A O 1
ATOM 645 N N . GLY A 1 90 ? -14.731 -6.413 7.891 1.00 93.25 90 GLY A N 1
ATOM 646 C CA . GLY A 1 90 ? -14.612 -7.189 6.677 1.00 93.25 90 GLY A CA 1
ATOM 647 C C . GLY A 1 90 ? -15.148 -6.475 5.432 1.00 93.25 90 GLY A C 1
ATOM 648 O O . GLY A 1 90 ? -14.421 -6.308 4.455 1.00 93.25 90 GLY A O 1
ATOM 649 N N . GLY A 1 91 ? -16.387 -5.980 5.474 1.00 93.69 91 GLY A N 1
ATOM 650 C CA . GLY A 1 91 ? -16.969 -5.193 4.379 1.00 93.69 91 GLY A CA 1
ATOM 651 C C . GLY A 1 91 ? -16.198 -3.896 4.107 1.00 93.69 91 GLY A C 1
ATOM 652 O O . GLY A 1 91 ? -16.045 -3.472 2.955 1.00 93.69 91 GLY A O 1
ATOM 653 N N . GLN A 1 92 ? -15.645 -3.291 5.157 1.00 95.50 92 GLN A N 1
ATOM 654 C CA . GLN A 1 92 ? -14.755 -2.145 5.035 1.00 95.50 92 GLN A CA 1
ATOM 655 C C . GLN A 1 92 ? -13.419 -2.516 4.374 1.00 95.50 92 GLN A C 1
ATOM 657 O O . GLN A 1 92 ? -12.994 -1.825 3.446 1.00 95.50 92 GLN A O 1
ATOM 662 N N . ALA A 1 93 ? -12.799 -3.631 4.767 1.00 96.31 93 ALA A N 1
ATOM 663 C CA . ALA A 1 93 ? -11.572 -4.137 4.157 1.00 96.31 93 ALA A CA 1
ATOM 664 C C . ALA A 1 93 ? -11.749 -4.417 2.662 1.00 96.31 93 ALA A C 1
ATOM 666 O O . ALA A 1 93 ? -10.880 -4.058 1.868 1.00 96.31 93 ALA A O 1
ATOM 667 N N . GLU A 1 94 ? -12.882 -4.996 2.257 1.00 95.75 94 GLU A N 1
ATOM 668 C CA . GLU A 1 94 ? -13.188 -5.191 0.840 1.00 95.75 94 GLU A CA 1
ATOM 669 C C . GLU A 1 94 ? -13.337 -3.867 0.086 1.00 95.75 94 GLU A C 1
ATOM 671 O O . GLU A 1 94 ? -12.871 -3.739 -1.046 1.00 95.75 94 GLU A O 1
ATOM 676 N N . THR A 1 95 ? -14.000 -2.881 0.692 1.00 97.19 95 THR A N 1
ATOM 677 C CA . THR A 1 95 ? -14.225 -1.570 0.070 1.00 97.19 95 THR A CA 1
ATOM 678 C C . THR A 1 95 ? -12.908 -0.839 -0.151 1.00 97.19 95 THR A C 1
ATOM 680 O O . THR A 1 95 ? -12.615 -0.447 -1.281 1.00 97.19 95 THR A O 1
ATOM 683 N N . ILE A 1 96 ? -12.078 -0.748 0.890 1.00 98.44 96 ILE A N 1
ATOM 684 C CA . ILE A 1 96 ? -10.753 -0.126 0.813 1.00 98.44 96 ILE A CA 1
ATOM 685 C C . ILE A 1 96 ? -9.862 -0.915 -0.153 1.00 98.44 96 ILE A C 1
ATOM 687 O O . ILE A 1 96 ? -9.235 -0.330 -1.030 1.00 98.44 96 ILE A O 1
ATOM 691 N N . GLY A 1 97 ? -9.839 -2.248 -0.054 1.00 97.88 97 GLY A N 1
ATOM 692 C CA . GLY A 1 97 ? -9.032 -3.105 -0.923 1.00 97.88 97 GLY A CA 1
ATOM 693 C C . GLY A 1 97 ? -9.368 -2.948 -2.409 1.00 97.88 97 GLY A C 1
ATOM 694 O O . GLY A 1 97 ? -8.459 -2.860 -3.235 1.00 97.88 97 GLY A O 1
ATOM 695 N N . ARG A 1 98 ? -10.659 -2.848 -2.760 1.00 97.81 98 ARG A N 1
ATOM 696 C CA . ARG A 1 98 ? -11.101 -2.579 -4.140 1.00 97.81 98 ARG A CA 1
ATOM 697 C C . ARG A 1 98 ? -10.654 -1.207 -4.637 1.00 97.81 98 ARG A C 1
ATOM 699 O O . ARG A 1 98 ? -10.233 -1.109 -5.789 1.00 97.81 98 ARG A O 1
ATOM 706 N N . GLU A 1 99 ? -10.739 -0.169 -3.808 1.00 98.44 99 GLU A N 1
ATOM 707 C CA . GLU A 1 99 ? -10.262 1.164 -4.192 1.00 98.44 99 GLU A CA 1
ATOM 708 C C . GLU A 1 99 ? -8.745 1.210 -4.351 1.00 98.44 99 GLU A C 1
ATOM 710 O O . GLU A 1 99 ? -8.258 1.652 -5.385 1.00 98.44 99 GLU A O 1
ATOM 715 N N . LEU A 1 100 ? -7.979 0.680 -3.401 1.00 98.56 100 LEU A N 1
ATOM 716 C CA . LEU A 1 100 ? -6.522 0.635 -3.525 1.00 98.56 100 LEU A CA 1
ATOM 717 C C . LEU A 1 100 ? -6.077 -0.154 -4.769 1.00 98.56 100 LEU A C 1
ATOM 719 O O . LEU A 1 100 ? -5.148 0.261 -5.463 1.00 98.56 100 LEU A O 1
ATOM 723 N N . ALA A 1 101 ? -6.767 -1.249 -5.104 1.00 98.12 101 ALA A N 1
ATOM 724 C CA . ALA A 1 101 ? -6.515 -1.991 -6.337 1.00 98.12 101 ALA A CA 1
ATOM 725 C C . ALA A 1 101 ? -6.848 -1.173 -7.600 1.00 98.12 101 ALA A C 1
ATOM 727 O O . ALA A 1 101 ? -6.104 -1.241 -8.578 1.00 98.12 101 ALA A O 1
ATOM 728 N N . SER A 1 102 ? -7.918 -0.368 -7.596 1.00 98.38 102 SER A N 1
ATOM 729 C CA . SER A 1 102 ? -8.253 0.499 -8.738 1.00 98.38 102 SER A CA 1
ATOM 730 C C . SER A 1 102 ? -7.255 1.651 -8.901 1.00 98.38 102 SER A C 1
ATOM 732 O O . SER A 1 102 ? -6.891 2.014 -10.024 1.00 98.38 102 SER A O 1
ATOM 734 N N . TRP A 1 103 ? -6.750 2.187 -7.788 1.00 98.50 103 TRP A N 1
ATOM 735 C CA . TRP A 1 103 ? -5.689 3.189 -7.777 1.00 98.50 103 TRP A CA 1
ATOM 736 C C . TRP A 1 103 ? -4.390 2.607 -8.339 1.00 98.50 103 TRP A C 1
ATOM 738 O O . TRP A 1 103 ? -3.762 3.241 -9.186 1.00 98.50 103 TRP A O 1
ATOM 748 N N . ALA A 1 104 ? -4.035 1.380 -7.945 1.00 98.00 104 ALA A N 1
ATOM 749 C CA . ALA A 1 104 ? -2.904 0.635 -8.494 1.00 98.00 104 ALA A CA 1
ATOM 750 C C . ALA A 1 104 ? -3.026 0.398 -9.999 1.00 98.00 104 ALA A C 1
ATOM 752 O O . ALA A 1 104 ? -2.075 0.684 -10.723 1.00 98.00 104 ALA A O 1
ATOM 753 N N . ALA A 1 105 ? -4.189 -0.047 -10.478 1.00 97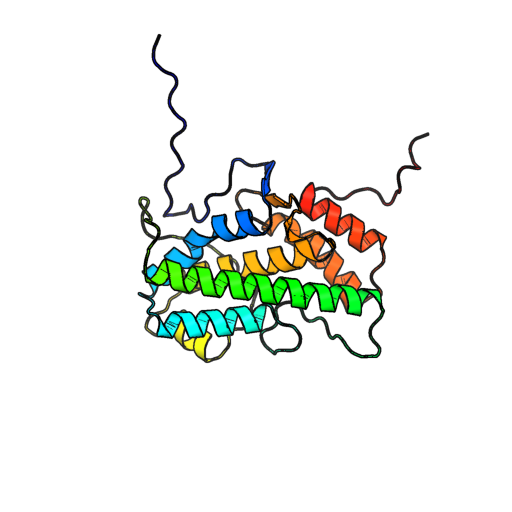.25 105 ALA A N 1
ATOM 754 C CA . ALA A 1 105 ? -4.444 -0.237 -11.906 1.00 97.25 105 ALA A CA 1
ATOM 755 C C . ALA A 1 105 ? -4.219 1.066 -12.694 1.00 97.25 105 ALA A C 1
ATOM 757 O O . ALA A 1 105 ? -3.448 1.102 -13.652 1.00 97.25 105 ALA A O 1
ATOM 758 N N . SER A 1 106 ? -4.818 2.161 -12.216 1.00 97.75 106 SER A N 1
ATOM 759 C CA . SER A 1 106 ? -4.720 3.483 -12.849 1.00 97.75 106 SER A CA 1
ATOM 760 C C . SER A 1 106 ? -3.286 4.028 -12.832 1.00 97.75 106 SER A C 1
ATOM 762 O O . SER A 1 106 ? -2.832 4.662 -13.786 1.00 97.75 106 SER A O 1
ATOM 764 N N . ALA A 1 107 ? -2.553 3.801 -11.739 1.00 97.38 107 ALA A N 1
ATOM 765 C CA . ALA A 1 107 ? -1.159 4.207 -11.613 1.00 97.38 107 ALA A CA 1
ATOM 766 C C . ALA A 1 107 ? -0.253 3.396 -12.546 1.00 97.38 107 ALA A C 1
ATOM 768 O O . ALA A 1 107 ? 0.566 3.988 -13.242 1.00 97.38 107 ALA A O 1
ATOM 769 N N . LEU A 1 108 ? -0.424 2.073 -12.617 1.00 96.25 108 LEU A N 1
ATOM 770 C CA . LEU A 1 108 ? 0.322 1.210 -13.535 1.00 96.25 108 LEU A CA 1
ATOM 771 C C . LEU A 1 108 ? 0.102 1.627 -14.991 1.00 96.25 108 LEU A C 1
ATOM 773 O O . LEU A 1 108 ? 1.076 1.840 -15.709 1.00 96.25 108 LEU A O 1
ATOM 777 N N . GLU A 1 109 ? -1.153 1.807 -15.410 1.00 95.88 109 GLU A N 1
ATOM 778 C CA . GLU A 1 109 ? -1.494 2.269 -16.760 1.00 95.88 109 GLU A CA 1
ATOM 779 C C . GLU A 1 109 ? -0.795 3.593 -17.089 1.00 95.88 109 GLU A C 1
ATOM 781 O O . GLU A 1 109 ? -0.109 3.710 -18.109 1.00 95.88 109 GLU A O 1
ATOM 786 N N . ARG A 1 110 ? -0.894 4.578 -16.188 1.00 97.00 110 ARG A N 1
ATOM 787 C CA . ARG A 1 110 ? -0.247 5.877 -16.374 1.00 97.00 110 ARG A CA 1
ATOM 788 C C . ARG A 1 110 ? 1.274 5.767 -16.429 1.00 97.00 110 ARG A C 1
ATOM 790 O O . ARG A 1 110 ? 1.864 6.390 -17.304 1.00 97.00 110 ARG A O 1
ATOM 797 N N . LEU A 1 111 ? 1.911 5.033 -15.517 1.00 96.56 111 LEU A N 1
ATOM 798 C CA . LEU A 1 111 ? 3.374 4.956 -15.398 1.00 96.56 111 LEU A CA 1
ATOM 799 C C . LEU A 1 111 ? 4.024 4.162 -16.537 1.00 96.56 111 LEU A C 1
ATOM 801 O O . LEU A 1 111 ? 5.156 4.451 -16.923 1.00 96.56 111 LEU A O 1
ATOM 805 N N . LEU A 1 112 ? 3.304 3.199 -17.117 1.00 94.38 112 LEU A N 1
ATOM 806 C CA . LEU A 1 112 ? 3.752 2.479 -18.311 1.00 94.38 112 LEU A CA 1
ATOM 807 C C . LEU A 1 112 ? 3.877 3.404 -19.533 1.00 94.38 112 LEU A C 1
ATOM 809 O O . LEU A 1 112 ? 4.717 3.152 -20.397 1.00 94.38 112 LEU A O 1
ATOM 813 N N . VAL A 1 113 ? 3.083 4.479 -19.587 1.00 94.44 113 VAL A N 1
ATOM 814 C CA . VAL A 1 113 ? 3.127 5.498 -20.650 1.00 94.44 113 VAL A CA 1
ATOM 815 C C . VAL A 1 113 ? 4.023 6.679 -20.262 1.00 94.44 113 VAL A C 1
ATOM 817 O O . VAL A 1 113 ? 4.879 7.098 -21.035 1.00 94.44 113 VAL A O 1
ATOM 820 N N . ASN A 1 114 ? 3.838 7.207 -19.053 1.00 94.25 114 ASN A N 1
ATOM 821 C CA . ASN A 1 114 ? 4.459 8.425 -18.543 1.00 94.25 114 ASN A CA 1
ATOM 822 C C . ASN A 1 114 ? 5.306 8.102 -17.311 1.00 94.25 114 ASN A C 1
ATOM 824 O O . ASN A 1 114 ? 4.834 8.172 -16.174 1.00 94.25 114 ASN A O 1
ATOM 828 N N . ARG A 1 115 ? 6.567 7.747 -17.558 1.00 92.50 115 ARG A N 1
ATOM 829 C CA . ARG A 1 115 ? 7.500 7.327 -16.512 1.00 92.50 115 ARG A CA 1
ATOM 830 C C . ARG A 1 115 ? 7.899 8.483 -15.593 1.00 92.50 115 ARG A C 1
ATOM 832 O O . ARG A 1 115 ? 8.187 9.586 -16.059 1.00 92.50 115 ARG A O 1
ATOM 839 N N . ILE A 1 116 ? 7.987 8.209 -14.293 1.00 92.00 116 ILE A N 1
ATOM 840 C CA . ILE A 1 116 ? 8.603 9.105 -13.309 1.00 92.00 116 ILE A CA 1
ATOM 841 C C . ILE A 1 116 ? 10.135 9.019 -13.455 1.00 92.00 116 ILE A C 1
ATOM 843 O O . ILE A 1 116 ? 10.688 7.921 -13.452 1.00 92.00 116 ILE A O 1
ATOM 847 N N . PRO A 1 117 ? 10.861 10.143 -13.564 1.00 89.69 117 PRO A N 1
ATOM 848 C CA . PRO A 1 117 ? 12.318 10.112 -13.625 1.00 89.69 117 PRO A CA 1
ATOM 849 C C . PRO A 1 117 ? 12.933 9.717 -12.271 1.00 89.69 117 PRO A C 1
ATOM 851 O O . PRO A 1 117 ? 12.516 10.207 -11.221 1.00 89.69 117 PRO A O 1
ATOM 854 N N . LEU A 1 118 ? 13.989 8.896 -12.309 1.00 90.44 118 LEU A N 1
ATOM 855 C CA . LEU A 1 118 ? 14.787 8.480 -11.143 1.00 90.44 118 LEU A CA 1
ATOM 856 C C . LEU A 1 118 ? 16.234 9.020 -11.241 1.00 90.44 118 LEU A C 1
ATOM 858 O O . LEU A 1 118 ? 17.165 8.273 -11.550 1.00 90.44 118 LEU A O 1
ATOM 862 N N . PRO A 1 119 ? 16.445 10.335 -11.039 1.00 84.88 119 PRO A N 1
ATOM 863 C CA . PRO A 1 119 ? 17.726 11.008 -11.280 1.00 84.88 119 PRO A CA 1
ATOM 864 C C . PRO A 1 119 ? 18.902 10.553 -10.398 1.00 84.88 119 PRO A C 1
ATOM 866 O O . PRO A 1 119 ? 20.047 10.704 -10.814 1.00 84.88 119 PRO A O 1
ATOM 869 N N . ALA A 1 120 ? 18.662 9.973 -9.218 1.00 85.25 120 ALA A N 1
ATOM 870 C CA . ALA A 1 120 ? 19.711 9.364 -8.389 1.00 85.25 120 ALA A CA 1
ATOM 871 C C . ALA A 1 120 ? 20.043 7.912 -8.803 1.00 85.25 120 ALA A C 1
ATOM 873 O O . ALA A 1 120 ? 20.781 7.221 -8.101 1.00 85.25 120 ALA A O 1
ATOM 874 N N . GLY A 1 121 ? 19.513 7.447 -9.938 1.00 87.31 121 GLY A N 1
ATOM 875 C CA . GLY A 1 121 ? 19.701 6.099 -10.464 1.00 87.31 121 GLY A CA 1
ATOM 876 C C . GLY A 1 121 ? 18.593 5.124 -10.047 1.00 87.31 121 GLY A C 1
ATOM 877 O O . GLY A 1 121 ? 17.627 5.522 -9.391 1.00 87.31 121 GLY A O 1
ATOM 878 N N . PRO A 1 122 ? 18.715 3.837 -10.424 1.00 87.50 122 PRO A N 1
ATOM 879 C CA . PRO A 1 122 ? 17.709 2.823 -10.119 1.00 87.50 122 PRO A CA 1
ATOM 880 C C . PRO A 1 122 ? 17.445 2.704 -8.615 1.00 87.50 122 PRO A C 1
ATOM 882 O O . PRO A 1 122 ? 18.341 2.921 -7.794 1.00 87.50 122 PRO A O 1
ATOM 885 N N . LEU A 1 123 ? 16.209 2.364 -8.250 1.00 90.44 123 LEU A N 1
ATOM 886 C CA . LEU A 1 123 ? 15.843 2.195 -6.849 1.00 90.44 123 LEU A CA 1
ATOM 887 C C . LEU A 1 123 ? 16.449 0.923 -6.264 1.00 90.44 123 LEU A C 1
ATOM 889 O O . LEU A 1 123 ? 16.417 -0.150 -6.860 1.00 90.44 123 LEU A O 1
ATOM 893 N N . VAL A 1 124 ? 16.941 1.050 -5.039 1.00 84.94 124 VAL A N 1
ATOM 894 C CA . VAL A 1 124 ? 17.480 -0.043 -4.242 1.00 84.94 124 VAL A CA 1
ATOM 895 C C . VAL A 1 124 ? 16.812 0.007 -2.878 1.00 84.94 124 VAL A C 1
ATOM 897 O O . VAL A 1 124 ? 17.086 0.881 -2.057 1.00 84.94 124 VAL A O 1
ATOM 900 N N . VAL A 1 125 ? 15.935 -0.959 -2.629 1.00 85.12 125 VAL A N 1
ATOM 901 C CA . VAL A 1 125 ? 15.229 -1.108 -1.357 1.00 85.12 125 VAL A CA 1
ATOM 902 C C . VAL A 1 125 ? 15.570 -2.460 -0.782 1.00 85.12 125 VAL A C 1
ATOM 904 O O . VAL A 1 125 ? 15.470 -3.449 -1.488 1.00 85.12 125 VAL A O 1
ATOM 907 N N . ARG A 1 126 ? 15.920 -2.517 0.503 1.00 81.25 126 ARG A N 1
ATOM 908 C CA . ARG A 1 126 ? 16.001 -3.783 1.236 1.00 81.25 126 ARG A CA 1
ATOM 909 C C . ARG A 1 126 ? 14.682 -4.012 1.956 1.00 81.25 126 ARG A C 1
ATOM 911 O O . ARG A 1 126 ? 14.515 -3.570 3.088 1.00 81.25 126 ARG A O 1
ATOM 918 N N . SER A 1 127 ? 13.749 -4.663 1.273 1.00 76.25 127 SER A N 1
ATOM 919 C CA . SER A 1 127 ? 12.475 -5.047 1.877 1.00 76.25 127 SER A CA 1
ATOM 920 C C . SER A 1 127 ? 12.617 -6.393 2.583 1.00 76.25 127 SER A C 1
ATOM 922 O O . SER A 1 127 ? 13.226 -7.316 2.036 1.00 76.25 127 SER A O 1
ATOM 924 N N . HIS A 1 128 ? 12.051 -6.528 3.784 1.00 75.19 128 HIS A N 1
ATOM 925 C CA . HIS A 1 128 ? 11.854 -7.852 4.371 1.00 75.19 128 HIS A CA 1
ATOM 926 C C . HIS A 1 128 ? 10.780 -8.577 3.552 1.00 75.19 128 HIS A C 1
ATOM 928 O O . HIS A 1 128 ? 9.744 -8.001 3.227 1.00 75.19 128 HIS A O 1
ATOM 934 N N . CYS A 1 129 ? 11.008 -9.839 3.192 1.00 66.75 129 CYS A N 1
ATOM 935 C CA . CYS A 1 129 ? 9.981 -10.633 2.524 1.00 66.75 129 CYS A CA 1
ATOM 936 C C . CYS A 1 129 ? 8.870 -10.966 3.533 1.00 66.75 129 CYS A C 1
ATOM 938 O O . CYS A 1 129 ? 9.001 -11.927 4.283 1.00 66.75 129 CYS A O 1
ATOM 940 N N . TYR A 1 130 ? 7.767 -10.211 3.530 1.00 69.31 130 TYR A N 1
ATOM 941 C CA . TYR A 1 130 ? 6.599 -10.452 4.402 1.00 69.31 130 TYR A CA 1
ATOM 942 C C . TYR A 1 130 ? 5.729 -11.643 3.964 1.00 69.31 130 TYR A C 1
ATOM 944 O O . TYR A 1 130 ? 4.622 -11.821 4.458 1.00 69.31 130 TYR A O 1
ATOM 952 N N . GLY A 1 131 ? 6.220 -12.468 3.033 1.00 74.44 131 GLY A N 1
ATOM 953 C CA . GLY A 1 131 ? 5.549 -13.701 2.626 1.00 74.44 131 GLY A CA 1
ATOM 954 C C . GLY A 1 131 ? 4.228 -13.499 1.881 1.00 74.44 131 GLY A C 1
ATOM 955 O O . GLY A 1 131 ? 3.448 -14.445 1.812 1.00 74.44 131 GLY A O 1
ATOM 956 N N . HIS A 1 132 ? 3.969 -12.309 1.319 1.00 89.56 132 HIS A N 1
ATOM 957 C CA . HIS A 1 132 ? 2.794 -12.083 0.470 1.00 89.56 132 HIS A CA 1
ATOM 958 C C . HIS A 1 132 ? 2.808 -13.075 -0.688 1.00 89.56 132 HIS A C 1
ATOM 960 O O . HIS A 1 132 ? 3.748 -13.110 -1.485 1.00 89.56 132 HIS A O 1
ATOM 966 N N . LEU A 1 133 ? 1.776 -13.912 -0.749 1.00 92.75 133 LEU A N 1
ATOM 967 C CA . LEU A 1 133 ? 1.688 -14.956 -1.753 1.00 92.75 133 LEU A CA 1
ATOM 968 C C . LEU A 1 133 ? 1.450 -14.340 -3.133 1.00 92.75 133 LEU A C 1
ATOM 970 O O . LEU A 1 133 ? 0.594 -13.473 -3.316 1.00 92.75 133 LEU A O 1
ATOM 974 N N . LEU A 1 134 ? 2.209 -14.827 -4.112 1.00 93.62 134 LEU A N 1
ATOM 975 C CA . LEU A 1 134 ? 2.031 -14.475 -5.511 1.00 93.62 134 LEU A CA 1
ATOM 976 C C . LEU A 1 134 ? 1.137 -15.504 -6.206 1.00 93.62 134 LEU A C 1
ATOM 978 O O . LEU A 1 134 ? 1.273 -16.718 -6.013 1.00 93.62 134 LEU A O 1
ATOM 982 N N . THR A 1 135 ? 0.272 -15.004 -7.079 1.00 95.44 135 THR A N 1
ATOM 983 C CA . THR A 1 135 ? -0.345 -15.782 -8.146 1.00 95.44 135 THR A CA 1
ATOM 984 C C . THR A 1 135 ? 0.755 -16.367 -9.038 1.00 95.44 135 THR A C 1
ATOM 986 O O . THR A 1 135 ? 1.824 -15.762 -9.175 1.00 95.44 135 THR A O 1
ATOM 989 N N . PRO A 1 136 ? 0.519 -17.520 -9.688 1.00 94.25 136 PRO A N 1
ATOM 990 C CA . PRO A 1 136 ? 1.515 -18.126 -10.571 1.00 94.25 136 PRO A CA 1
ATOM 991 C C . PRO A 1 136 ? 2.030 -17.164 -11.652 1.00 94.25 136 PRO A C 1
ATOM 993 O O . PRO A 1 136 ? 3.235 -17.033 -11.832 1.00 94.25 136 PRO A O 1
ATOM 996 N N . SER A 1 137 ? 1.139 -16.406 -12.297 1.00 94.38 137 SER A N 1
ATOM 997 C CA . SER A 1 137 ? 1.519 -15.435 -13.330 1.00 94.38 137 SER A CA 1
ATOM 998 C C . SER A 1 137 ? 2.379 -14.289 -12.793 1.00 94.38 137 SER A C 1
ATOM 1000 O O . SER A 1 137 ? 3.335 -13.881 -13.450 1.00 94.38 137 SER A O 1
ATOM 1002 N N . ALA A 1 138 ? 2.078 -13.777 -11.597 1.00 94.81 138 ALA A N 1
ATOM 1003 C CA . ALA A 1 138 ? 2.893 -12.735 -10.979 1.00 94.81 138 ALA A CA 1
ATOM 1004 C C . ALA A 1 138 ? 4.249 -13.271 -10.508 1.00 94.81 138 ALA A C 1
ATOM 1006 O O . ALA A 1 138 ? 5.254 -12.573 -10.633 1.00 94.81 138 ALA A O 1
ATOM 1007 N N . ALA A 1 139 ? 4.298 -14.514 -10.022 1.00 92.88 139 ALA A N 1
ATOM 1008 C CA . ALA A 1 139 ? 5.550 -15.188 -9.704 1.00 92.88 139 ALA A CA 1
ATOM 1009 C C . ALA A 1 139 ? 6.427 -15.329 -10.955 1.00 92.88 139 ALA A C 1
ATOM 1011 O O . ALA A 1 139 ? 7.583 -14.913 -10.933 1.00 92.88 139 ALA A O 1
ATOM 1012 N N . ASP A 1 140 ? 5.873 -15.810 -12.068 1.00 92.25 140 ASP A N 1
ATOM 1013 C CA . ASP A 1 140 ? 6.599 -15.928 -13.336 1.00 92.25 140 ASP A CA 1
ATOM 1014 C C . ASP A 1 140 ? 7.102 -14.570 -13.848 1.00 92.25 140 ASP A C 1
ATOM 1016 O O . ASP A 1 140 ? 8.222 -14.467 -14.354 1.00 92.25 140 ASP A O 1
ATOM 1020 N N . LEU A 1 141 ? 6.309 -13.508 -13.686 1.00 92.44 141 LEU A N 1
ATOM 1021 C CA . LEU A 1 141 ? 6.689 -12.160 -14.099 1.00 92.44 141 LEU A CA 1
ATOM 1022 C C . LEU A 1 141 ? 7.812 -11.572 -13.231 1.00 92.44 141 LEU A C 1
ATOM 1024 O O . LEU A 1 141 ? 8.767 -10.997 -13.755 1.00 92.44 141 LEU A O 1
ATOM 1028 N N . LEU A 1 142 ? 7.689 -11.678 -11.907 1.00 91.44 142 LEU A N 1
ATOM 1029 C CA . LEU A 1 142 ? 8.552 -10.963 -10.966 1.00 91.44 142 LEU A CA 1
ATOM 1030 C C . LEU A 1 142 ? 9.813 -11.748 -10.571 1.00 91.44 142 LEU A C 1
ATOM 1032 O O . LEU A 1 142 ? 10.848 -11.137 -10.293 1.00 91.44 142 LEU A O 1
ATOM 1036 N N . LEU A 1 143 ? 9.742 -13.083 -10.570 1.00 87.38 143 LEU A N 1
ATOM 1037 C CA . LEU A 1 143 ? 10.854 -13.992 -10.253 1.00 87.38 143 LEU A CA 1
ATOM 1038 C C . LEU A 1 143 ? 11.471 -14.643 -11.497 1.00 87.38 143 LEU A C 1
ATOM 1040 O O . LEU A 1 143 ? 12.558 -15.213 -11.406 1.00 87.38 143 LEU A O 1
ATOM 1044 N N . GLY A 1 144 ? 10.784 -14.604 -12.641 1.00 82.31 144 GLY A N 1
ATOM 1045 C CA . GLY A 1 144 ? 11.256 -15.228 -13.873 1.00 82.31 144 GLY A CA 1
ATOM 1046 C C . GLY A 1 144 ? 12.376 -14.454 -14.566 1.00 82.31 144 GLY A C 1
ATOM 1047 O O . GLY A 1 144 ? 13.000 -13.556 -14.013 1.00 82.31 144 GLY A O 1
ATOM 1048 N N . ARG A 1 145 ? 12.630 -14.791 -15.836 1.00 81.69 145 ARG A N 1
ATOM 1049 C CA . ARG A 1 145 ? 13.807 -14.318 -16.598 1.00 81.69 145 ARG A CA 1
ATOM 1050 C C . ARG A 1 145 ? 13.945 -12.797 -16.722 1.00 81.69 145 ARG A C 1
ATOM 1052 O O . ARG A 1 145 ? 15.063 -12.314 -16.843 1.00 81.69 145 ARG A O 1
ATOM 1059 N N . ARG A 1 146 ? 12.821 -12.076 -16.768 1.00 80.56 146 ARG A N 1
ATOM 1060 C CA . ARG A 1 146 ? 12.784 -10.602 -16.829 1.00 80.56 146 ARG A CA 1
ATOM 1061 C C . ARG A 1 146 ? 12.784 -9.960 -15.445 1.00 80.56 146 ARG A C 1
ATOM 1063 O O . ARG A 1 146 ? 13.061 -8.774 -15.346 1.00 80.56 146 ARG A O 1
ATOM 1070 N N . GLY A 1 147 ? 12.432 -10.748 -14.434 1.00 83.50 147 GLY A N 1
ATOM 1071 C CA . GLY A 1 147 ? 12.404 -10.386 -13.034 1.00 83.50 147 GLY A CA 1
ATOM 1072 C C . GLY A 1 147 ? 13.781 -10.425 -12.386 1.00 83.50 147 GLY A C 1
ATOM 1073 O O . GLY A 1 147 ? 14.817 -10.586 -13.033 1.00 83.50 147 GLY A O 1
ATOM 1074 N N . GLY A 1 148 ? 13.787 -10.318 -11.064 1.00 86.50 148 GLY A N 1
ATOM 1075 C CA . GLY A 1 148 ? 15.006 -10.485 -10.292 1.00 86.50 148 GLY A CA 1
ATOM 1076 C C . GLY A 1 148 ? 14.872 -10.032 -8.844 1.00 86.50 148 GLY A C 1
ATOM 1077 O O . GLY A 1 148 ? 13.851 -9.459 -8.455 1.00 86.50 148 GLY A O 1
ATOM 1078 N N . PRO A 1 149 ? 15.918 -10.249 -8.027 1.00 87.88 149 PRO A N 1
ATOM 1079 C CA . PRO A 1 149 ? 15.889 -9.923 -6.604 1.00 87.88 149 PRO A CA 1
ATOM 1080 C C . PRO A 1 149 ? 15.565 -8.454 -6.317 1.00 87.88 149 PRO A C 1
ATOM 1082 O O . PRO A 1 149 ? 14.848 -8.168 -5.365 1.00 87.88 149 PRO A O 1
ATOM 1085 N N . VAL A 1 150 ? 16.055 -7.527 -7.149 1.00 88.69 150 VAL A N 1
ATOM 1086 C CA . VAL A 1 150 ? 15.787 -6.089 -6.986 1.00 88.69 150 VAL A CA 1
ATOM 1087 C C . VAL A 1 150 ? 14.317 -5.778 -7.256 1.00 88.69 150 VAL A C 1
ATOM 1089 O O . VAL A 1 150 ? 13.655 -5.213 -6.392 1.00 88.69 150 VAL A O 1
ATOM 1092 N N . THR A 1 151 ? 13.775 -6.219 -8.393 1.00 90.19 151 THR A N 1
ATOM 1093 C CA . THR A 1 151 ? 12.349 -6.072 -8.716 1.00 90.19 151 THR A CA 1
ATOM 1094 C C . THR A 1 151 ? 11.467 -6.650 -7.619 1.00 90.19 151 THR A C 1
ATOM 1096 O O . THR A 1 151 ? 10.529 -5.995 -7.175 1.00 90.19 151 THR A O 1
ATOM 1099 N N . MET A 1 152 ? 11.785 -7.852 -7.139 1.00 90.62 152 MET A N 1
ATOM 1100 C CA . MET A 1 152 ? 11.041 -8.478 -6.052 1.00 90.62 152 MET A CA 1
ATOM 1101 C C . MET A 1 152 ? 11.080 -7.667 -4.763 1.00 90.62 152 MET A C 1
ATOM 1103 O O . MET A 1 152 ? 10.063 -7.564 -4.090 1.00 90.62 152 MET A O 1
ATOM 1107 N N . GLN A 1 153 ? 12.223 -7.078 -4.409 1.00 91.88 153 GLN A N 1
ATOM 1108 C CA . GLN A 1 153 ? 12.319 -6.231 -3.220 1.00 91.88 153 GLN A CA 1
ATOM 1109 C C . GLN A 1 153 ? 11.494 -4.949 -3.371 1.00 91.88 153 GLN A C 1
ATOM 1111 O O . GLN A 1 153 ? 10.816 -4.561 -2.422 1.00 91.88 153 GLN A O 1
ATOM 1116 N N . LEU A 1 154 ? 11.494 -4.329 -4.555 1.00 93.56 154 LEU A N 1
ATOM 1117 C CA . LEU A 1 154 ? 10.668 -3.152 -4.841 1.00 93.56 154 LEU A CA 1
ATOM 1118 C C . LEU A 1 154 ? 9.174 -3.494 -4.799 1.00 93.56 154 LEU A C 1
ATOM 1120 O O . LEU A 1 154 ? 8.399 -2.786 -4.157 1.00 93.56 154 LEU A O 1
ATOM 1124 N N . TYR A 1 155 ? 8.785 -4.600 -5.438 1.00 94.31 155 TYR A N 1
ATOM 1125 C CA . TYR A 1 155 ? 7.409 -5.087 -5.454 1.00 94.31 155 TYR A CA 1
ATOM 1126 C C . TYR A 1 155 ? 6.918 -5.450 -4.055 1.00 94.31 155 TYR A C 1
ATOM 1128 O O . TYR A 1 155 ? 5.849 -5.003 -3.648 1.00 94.31 155 TYR A O 1
ATOM 1136 N N . ASN A 1 156 ? 7.717 -6.194 -3.290 1.00 94.00 156 ASN A N 1
ATOM 1137 C CA . ASN A 1 156 ? 7.382 -6.562 -1.920 1.00 94.00 156 ASN A CA 1
ATOM 1138 C C . ASN A 1 156 ? 7.239 -5.334 -1.024 1.00 94.00 156 ASN A C 1
ATOM 1140 O O . ASN A 1 156 ? 6.301 -5.291 -0.231 1.00 94.00 156 ASN A O 1
ATOM 1144 N N . GLU A 1 157 ? 8.124 -4.340 -1.156 1.00 95.38 157 GLU A N 1
ATOM 1145 C CA . GLU A 1 157 ? 7.995 -3.103 -0.389 1.00 95.38 157 GLU A CA 1
ATOM 1146 C C . GLU A 1 157 ? 6.689 -2.398 -0.721 1.00 95.38 157 GLU A C 1
ATOM 1148 O O . GLU A 1 157 ? 5.910 -2.097 0.179 1.00 95.38 157 GLU A O 1
ATOM 1153 N N . TRP A 1 158 ? 6.431 -2.166 -2.008 1.00 96.19 158 TRP A N 1
ATOM 1154 C CA . TRP A 1 158 ? 5.250 -1.432 -2.435 1.00 96.19 158 TRP A CA 1
ATOM 1155 C C . TRP A 1 158 ? 3.966 -2.149 -2.015 1.00 96.19 158 TRP A C 1
ATOM 1157 O O . TRP A 1 158 ? 3.103 -1.546 -1.378 1.00 96.19 158 TRP A O 1
ATOM 1167 N N . LEU A 1 159 ? 3.871 -3.454 -2.286 1.00 96.94 159 LEU A N 1
ATOM 1168 C CA . LEU A 1 159 ? 2.705 -4.254 -1.929 1.00 96.94 159 LEU A CA 1
ATOM 1169 C C . LEU A 1 159 ? 2.486 -4.262 -0.415 1.00 96.94 159 LEU A C 1
ATOM 1171 O O . LEU A 1 159 ? 1.357 -4.128 0.049 1.00 96.94 159 LEU A O 1
ATOM 1175 N N . HIS A 1 160 ? 3.556 -4.372 0.370 1.00 96.69 160 HIS A N 1
ATOM 1176 C CA . HIS A 1 160 ? 3.446 -4.345 1.819 1.00 96.69 160 HIS A CA 1
ATOM 1177 C C . HIS A 1 160 ? 2.960 -2.988 2.341 1.00 96.69 160 HIS A C 1
ATOM 1179 O O . HIS A 1 160 ? 2.081 -2.969 3.197 1.00 96.69 160 HIS A O 1
ATOM 1185 N N . GLN A 1 161 ? 3.427 -1.864 1.787 1.00 97.00 161 GLN A N 1
ATOM 1186 C CA . GLN A 1 161 ? 2.893 -0.541 2.135 1.00 97.00 161 GLN A CA 1
ATOM 1187 C C . GLN A 1 161 ? 1.395 -0.425 1.805 1.00 97.00 161 GLN A C 1
ATOM 1189 O O . GLN A 1 161 ? 0.657 0.178 2.579 1.00 97.00 161 GLN A O 1
ATOM 1194 N N . MET A 1 162 ? 0.917 -1.040 0.714 1.00 98.19 162 MET A N 1
ATOM 1195 C CA . MET A 1 162 ? -0.518 -1.071 0.380 1.00 98.19 162 MET A CA 1
ATOM 1196 C C . MET A 1 162 ? -1.334 -1.918 1.362 1.00 98.19 162 MET A C 1
ATOM 1198 O O . MET A 1 162 ? -2.449 -1.544 1.723 1.00 98.19 162 MET A O 1
ATOM 1202 N N . VAL A 1 163 ? -0.778 -3.039 1.828 1.00 97.44 163 VAL A N 1
ATOM 1203 C CA . VAL A 1 163 ? -1.393 -3.871 2.875 1.00 97.44 163 VAL A CA 1
ATOM 1204 C C . VAL A 1 163 ? -1.480 -3.105 4.193 1.00 97.44 163 VAL A C 1
ATOM 1206 O O . VAL A 1 163 ? -2.548 -3.059 4.799 1.00 97.44 163 VAL A O 1
ATOM 1209 N N . LEU A 1 164 ? -0.387 -2.459 4.614 1.00 97.44 164 LEU A N 1
ATOM 1210 C CA . LEU A 1 164 ? -0.373 -1.625 5.816 1.00 97.44 164 LEU A CA 1
ATOM 1211 C C . LEU A 1 164 ? -1.357 -0.458 5.702 1.00 97.44 164 LEU A C 1
ATOM 1213 O O . LEU A 1 164 ? -2.052 -0.163 6.668 1.00 97.44 164 LEU A O 1
ATOM 1217 N N . LEU A 1 165 ? -1.459 0.162 4.522 1.00 98.50 165 LEU A N 1
ATOM 1218 C CA . LEU A 1 165 ? -2.427 1.220 4.254 1.00 98.50 165 LEU A CA 1
ATOM 1219 C C . LEU A 1 165 ? -3.861 0.719 4.411 1.00 98.50 165 LEU A C 1
ATOM 1221 O O . LEU A 1 165 ? -4.616 1.322 5.166 1.00 98.50 165 LEU A O 1
ATOM 1225 N N . ARG A 1 166 ? -4.239 -0.388 3.753 1.00 98.12 166 ARG A N 1
ATOM 1226 C CA . ARG A 1 166 ? -5.586 -0.964 3.905 1.00 98.12 166 ARG A CA 1
ATOM 1227 C C . ARG A 1 166 ? -5.903 -1.201 5.376 1.00 98.12 166 ARG A C 1
ATOM 1229 O O . ARG A 1 166 ? -6.973 -0.822 5.840 1.00 98.12 166 ARG A O 1
ATOM 1236 N N . ASP A 1 167 ? -4.970 -1.822 6.087 1.00 97.31 167 ASP A N 1
ATOM 1237 C CA . ASP A 1 167 ? -5.204 -2.279 7.448 1.00 97.31 167 ASP A CA 1
ATOM 1238 C C . ASP A 1 167 ? -5.297 -1.093 8.422 1.00 97.31 167 ASP A C 1
ATOM 1240 O O . ASP A 1 167 ? -6.228 -1.044 9.221 1.00 97.31 167 ASP A O 1
ATOM 1244 N N . ALA A 1 168 ? -4.428 -0.083 8.297 1.00 97.81 168 ALA A N 1
ATOM 1245 C CA . ALA A 1 168 ? -4.472 1.144 9.101 1.00 97.81 168 ALA A CA 1
ATOM 1246 C C . ALA A 1 168 ? -5.769 1.956 8.922 1.00 97.81 168 ALA A C 1
ATOM 1248 O O . ALA A 1 168 ? -6.142 2.727 9.803 1.00 97.81 168 ALA A O 1
ATOM 1249 N N . LEU A 1 169 ? -6.462 1.781 7.795 1.00 98.31 169 LEU A N 1
ATOM 1250 C CA . LEU A 1 169 ? -7.699 2.484 7.458 1.00 98.31 169 LEU A CA 1
ATOM 1251 C C . LEU A 1 169 ? -8.973 1.774 7.948 1.00 98.31 169 LEU A C 1
ATOM 1253 O O . LEU A 1 169 ? -10.039 2.391 7.975 1.00 98.31 169 LEU A O 1
ATOM 1257 N N . LEU A 1 170 ? -8.885 0.503 8.359 1.00 97.00 170 LEU A N 1
ATOM 1258 C CA . LEU A 1 170 ? -10.033 -0.291 8.827 1.00 97.00 170 LEU A CA 1
ATOM 1259 C C . LEU A 1 170 ? -10.825 0.330 9.990 1.00 97.00 170 LEU A C 1
ATOM 1261 O O . LEU A 1 170 ? -12.032 0.117 10.037 1.00 97.00 170 LEU A O 1
ATOM 1265 N N . PRO A 1 171 ? -10.226 1.082 10.930 1.00 96.50 171 PRO A N 1
ATOM 1266 C CA . PRO A 1 171 ? -10.997 1.680 12.020 1.00 96.50 171 PRO A CA 1
ATOM 1267 C C . PRO A 1 171 ? -11.898 2.862 11.621 1.00 96.50 171 PRO A C 1
ATOM 1269 O O . PRO A 1 171 ? -12.691 3.313 12.445 1.00 96.50 171 PRO A O 1
ATOM 1272 N N . PHE A 1 172 ? -11.765 3.409 10.405 1.00 97.06 172 PHE A N 1
ATOM 1273 C CA . PHE A 1 172 ? -12.306 4.730 10.061 1.00 97.06 172 PHE A CA 1
ATOM 1274 C C . PHE A 1 172 ? -13.379 4.671 8.977 1.00 97.06 172 PHE A C 1
ATOM 1276 O O . PHE A 1 172 ? -13.099 4.323 7.837 1.00 97.06 172 PHE A O 1
ATOM 1283 N N . THR A 1 173 ? -14.604 5.097 9.266 1.00 94.62 173 THR A N 1
ATOM 1284 C CA . THR A 1 173 ? -15.651 5.175 8.230 1.00 94.62 173 THR A CA 1
ATOM 1285 C C . THR A 1 173 ? -15.322 6.210 7.147 1.00 94.62 173 THR A C 1
ATOM 1287 O O . THR A 1 173 ? -15.583 5.974 5.971 1.00 94.62 173 THR A O 1
ATOM 1290 N N . ASN A 1 174 ? -14.682 7.320 7.524 1.00 96.19 174 ASN A N 1
ATOM 1291 C CA . ASN A 1 174 ? -14.192 8.385 6.642 1.00 96.19 174 ASN A CA 1
ATOM 1292 C C . ASN A 1 174 ? -12.730 8.168 6.203 1.00 96.19 174 ASN A C 1
ATOM 1294 O O . ASN A 1 174 ? -11.953 9.117 6.116 1.00 96.19 174 ASN A O 1
ATOM 1298 N N . TRP A 1 175 ? -12.339 6.915 5.967 1.00 97.81 175 TRP A N 1
ATOM 1299 C CA . TRP A 1 175 ? -10.948 6.502 5.759 1.00 97.81 175 TRP A CA 1
ATOM 1300 C C . TRP A 1 175 ? -10.175 7.295 4.687 1.00 97.81 175 TRP A C 1
ATOM 1302 O O . TRP A 1 175 ? -8.960 7.433 4.795 1.00 97.81 175 TRP A O 1
ATOM 1312 N N . GLN A 1 176 ? -10.847 7.839 3.668 1.00 97.25 176 GLN A N 1
ATOM 1313 C CA . GLN A 1 176 ? -10.199 8.613 2.602 1.00 97.25 176 GLN A CA 1
ATOM 1314 C C . GLN A 1 176 ? -9.516 9.888 3.126 1.00 97.25 176 GLN A C 1
ATOM 1316 O O . GLN A 1 176 ? -8.447 10.249 2.634 1.00 97.25 176 GLN A O 1
ATOM 1321 N N . ASP A 1 177 ? -10.087 10.509 4.161 1.00 97.00 177 ASP A N 1
ATOM 1322 C CA . ASP A 1 177 ? -9.649 11.799 4.708 1.00 97.00 177 ASP A CA 1
ATOM 1323 C C . ASP A 1 177 ? -8.796 11.657 5.979 1.00 97.00 177 ASP A C 1
ATOM 1325 O O . ASP A 1 177 ? -8.455 12.649 6.628 1.00 97.00 177 ASP A O 1
ATOM 1329 N N . VAL A 1 178 ? -8.467 10.425 6.382 1.00 97.12 178 VAL A N 1
ATOM 1330 C CA . VAL A 1 178 ? -7.728 10.172 7.623 1.00 97.12 178 VAL A CA 1
ATOM 1331 C C . VAL A 1 178 ? -6.290 10.687 7.498 1.00 97.12 178 VAL A C 1
ATOM 1333 O O . VAL A 1 178 ? -5.578 10.276 6.580 1.00 97.12 178 VAL A O 1
ATOM 1336 N N . PRO A 1 179 ? -5.820 11.534 8.433 1.00 96.44 179 PRO A N 1
ATOM 1337 C CA . PRO A 1 179 ? -4.452 12.037 8.436 1.00 96.44 179 PRO A CA 1
ATOM 1338 C C . PRO A 1 179 ? -3.508 11.000 9.063 1.00 96.44 179 PRO A C 1
ATOM 1340 O O . PRO A 1 179 ? -3.153 11.098 10.237 1.00 96.44 179 PRO A O 1
ATOM 1343 N N . LEU A 1 180 ? -3.104 9.993 8.289 1.00 96.44 180 LEU A N 1
ATOM 1344 C CA . LEU A 1 180 ? -2.202 8.933 8.749 1.00 96.44 180 LEU A CA 1
ATOM 1345 C C . LEU A 1 180 ? -0.815 9.496 9.048 1.00 96.44 180 LEU A C 1
ATOM 1347 O O . LEU A 1 180 ? -0.259 10.220 8.222 1.00 96.44 180 LEU A O 1
ATOM 1351 N N . LEU A 1 181 ? -0.229 9.126 10.187 1.00 95.44 181 LEU A N 1
ATOM 1352 C CA . LEU A 1 181 ? 1.152 9.478 10.507 1.00 95.44 181 LEU A CA 1
ATOM 1353 C C . LEU A 1 181 ? 2.097 8.760 9.543 1.00 95.44 181 LEU A C 1
ATOM 1355 O O . LEU A 1 181 ? 2.042 7.541 9.417 1.00 95.44 181 LEU A O 1
ATOM 1359 N N . ILE A 1 182 ? 3.013 9.490 8.906 1.00 93.06 182 ILE A N 1
ATOM 1360 C CA . ILE A 1 182 ? 4.000 8.901 7.999 1.00 93.06 182 ILE A CA 1
ATOM 1361 C C . ILE A 1 182 ? 5.414 9.085 8.555 1.00 93.06 182 ILE A C 1
ATOM 1363 O O . ILE A 1 182 ? 5.816 10.167 8.992 1.00 93.06 182 ILE A O 1
ATOM 1367 N N . THR A 1 183 ? 6.201 8.010 8.518 1.00 91.25 183 THR A N 1
ATOM 1368 C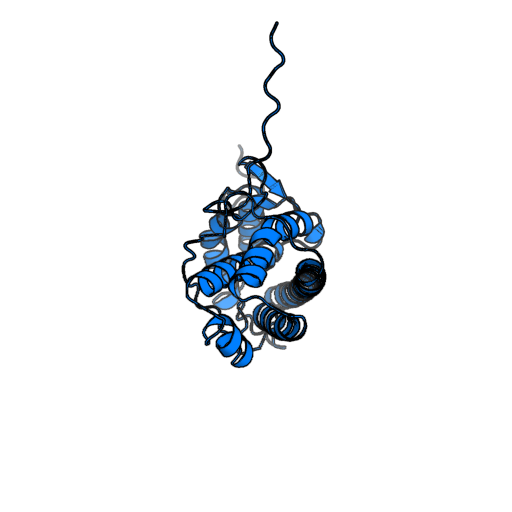 CA . THR A 1 183 ? 7.628 8.028 8.868 1.00 91.25 183 THR A CA 1
ATOM 1369 C C . THR A 1 183 ? 8.486 7.875 7.605 1.00 91.25 183 THR A C 1
ATOM 1371 O O . THR A 1 183 ? 7.966 7.567 6.530 1.00 91.25 183 THR A O 1
ATOM 1374 N N . PRO A 1 184 ? 9.823 8.029 7.682 1.00 88.25 184 PRO A N 1
ATOM 1375 C CA . PRO A 1 184 ? 10.695 7.787 6.529 1.00 88.25 184 PRO A CA 1
ATOM 1376 C C . PRO A 1 184 ? 10.574 6.378 5.919 1.00 88.25 184 PRO A C 1
ATOM 1378 O O . PRO A 1 184 ? 10.905 6.191 4.748 1.00 88.25 184 PRO A O 1
ATOM 1381 N N . THR A 1 185 ? 10.093 5.400 6.695 1.00 89.31 185 THR A N 1
ATOM 1382 C CA . THR A 1 185 ? 9.832 4.020 6.262 1.00 89.31 185 THR A CA 1
ATOM 1383 C C . THR A 1 185 ? 8.362 3.775 5.893 1.00 89.31 185 THR A C 1
ATOM 1385 O O . THR A 1 185 ? 7.953 2.629 5.717 1.00 89.31 185 THR A O 1
ATOM 1388 N N . GLY A 1 186 ? 7.558 4.833 5.754 1.00 92.81 186 GLY A N 1
ATOM 1389 C CA . GLY A 1 186 ? 6.134 4.757 5.438 1.00 92.81 186 GLY A CA 1
ATOM 1390 C C . GLY A 1 186 ? 5.298 4.309 6.634 1.00 92.81 186 GLY A C 1
ATOM 1391 O O . GLY A 1 186 ? 5.427 4.834 7.743 1.00 92.81 186 GLY A O 1
ATOM 1392 N N . LEU A 1 187 ? 4.440 3.315 6.413 1.00 95.06 187 LEU A N 1
ATOM 1393 C CA . LEU A 1 187 ? 3.506 2.815 7.424 1.00 95.06 187 LEU A CA 1
ATOM 1394 C C . LEU A 1 187 ? 4.078 1.691 8.291 1.00 95.06 187 LEU A C 1
ATOM 1396 O O . LEU A 1 187 ? 3.380 1.186 9.165 1.00 95.06 187 LEU A O 1
ATOM 1400 N N . ARG A 1 188 ? 5.352 1.319 8.123 1.00 93.44 188 ARG A N 1
ATOM 1401 C CA . ARG A 1 188 ? 5.989 0.213 8.869 1.00 93.44 188 ARG A CA 1
ATOM 1402 C C . ARG A 1 188 ? 5.942 0.371 10.390 1.00 93.44 188 ARG A C 1
ATOM 1404 O O . ARG A 1 188 ? 5.917 -0.607 11.123 1.00 93.44 188 ARG A O 1
ATOM 1411 N N . HIS A 1 189 ? 5.866 1.605 10.885 1.00 92.38 189 HIS A N 1
ATOM 1412 C CA . HIS A 1 189 ? 5.698 1.887 12.314 1.00 92.38 189 HIS A CA 1
ATOM 1413 C C . HIS A 1 189 ? 4.357 1.376 12.895 1.00 92.38 189 HIS A C 1
ATOM 1415 O O . HIS A 1 189 ? 4.210 1.285 14.115 1.00 92.38 189 HIS A O 1
ATOM 1421 N N . THR A 1 190 ? 3.384 1.040 12.040 1.00 95.12 190 THR A N 1
ATOM 1422 C CA . THR A 1 190 ? 2.087 0.474 12.440 1.00 95.12 190 THR A CA 1
ATOM 1423 C C . THR A 1 190 ? 2.122 -1.041 12.632 1.00 95.12 190 THR A C 1
ATOM 1425 O O . THR A 1 190 ? 1.215 -1.566 13.269 1.00 95.12 190 THR A O 1
ATOM 1428 N N . GLU A 1 191 ? 3.157 -1.742 12.147 1.00 94.50 191 GLU A N 1
ATOM 1429 C CA . GLU A 1 191 ? 3.237 -3.213 12.154 1.00 94.50 191 GLU A CA 1
ATOM 1430 C C . GLU A 1 191 ? 2.952 -3.830 13.540 1.00 94.50 191 GLU A C 1
ATOM 1432 O O . GLU A 1 191 ? 2.068 -4.684 13.620 1.00 94.50 191 GLU A O 1
ATOM 1437 N N . PRO A 1 192 ? 3.558 -3.365 14.657 1.00 93.19 192 PRO A N 1
ATOM 1438 C CA . PRO A 1 192 ? 3.276 -3.956 15.968 1.00 93.19 192 PRO A CA 1
ATOM 1439 C C . PRO A 1 192 ? 1.818 -3.774 16.421 1.00 93.19 192 PRO A C 1
ATOM 1441 O O . PRO A 1 192 ? 1.224 -4.680 17.003 1.00 93.19 192 PRO A O 1
ATOM 1444 N N . ALA A 1 193 ? 1.228 -2.605 16.150 1.00 94.00 193 ALA A N 1
ATOM 1445 C CA . ALA A 1 193 ? -0.155 -2.308 16.522 1.00 94.00 193 ALA A CA 1
ATOM 1446 C C . ALA A 1 193 ? -1.150 -3.072 15.639 1.00 94.00 193 ALA A C 1
ATOM 1448 O O . ALA A 1 193 ? -2.148 -3.593 16.134 1.00 94.00 193 ALA A O 1
ATOM 1449 N N . ARG A 1 194 ? -0.837 -3.197 14.345 1.00 94.62 194 ARG A N 1
ATOM 1450 C CA . ARG A 1 194 ? -1.575 -4.016 13.384 1.00 94.62 194 ARG A CA 1
ATOM 1451 C C . ARG A 1 194 ? -1.606 -5.475 13.827 1.00 94.62 194 ARG A C 1
ATOM 1453 O O . ARG A 1 194 ? -2.672 -6.079 13.819 1.00 94.62 194 ARG A O 1
ATOM 1460 N N . ASP A 1 195 ? -0.473 -6.041 14.229 1.00 92.38 195 ASP A N 1
ATOM 1461 C CA . ASP A 1 195 ? -0.404 -7.446 14.638 1.00 92.38 195 ASP A CA 1
ATOM 1462 C C . ASP A 1 195 ? -1.236 -7.713 15.901 1.00 92.38 195 ASP A C 1
ATOM 1464 O O . ASP A 1 195 ? -1.957 -8.713 15.972 1.00 92.38 195 ASP A O 1
ATOM 1468 N N . ALA A 1 196 ? -1.216 -6.792 16.870 1.00 91.88 196 ALA A N 1
ATOM 1469 C CA . ALA A 1 196 ? -2.079 -6.857 18.049 1.00 91.88 196 ALA A CA 1
ATOM 1470 C C . ALA A 1 196 ? -3.572 -6.765 17.678 1.00 91.88 196 ALA A C 1
ATOM 1472 O O . ALA A 1 196 ? -4.367 -7.600 18.116 1.00 91.88 196 ALA A O 1
ATOM 1473 N N . PHE A 1 197 ? -3.935 -5.803 16.822 1.00 93.00 197 PHE A N 1
ATOM 1474 C CA . PHE A 1 197 ? -5.297 -5.609 16.326 1.00 93.00 197 PHE A CA 1
ATOM 1475 C C . PHE A 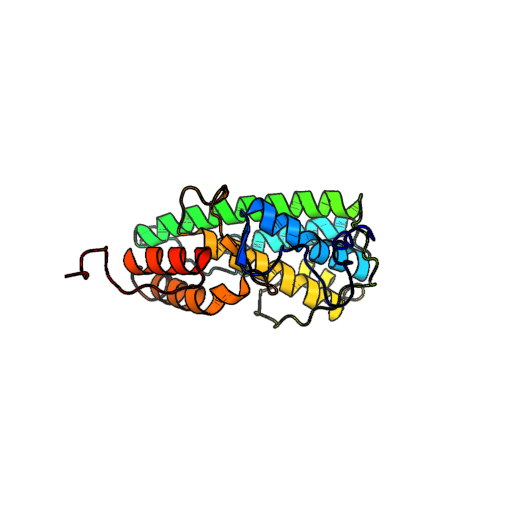1 197 ? -5.822 -6.845 15.585 1.00 93.00 197 PHE A C 1
ATOM 1477 O O . PHE A 1 197 ? -6.900 -7.348 15.897 1.00 93.00 197 PHE A O 1
ATOM 1484 N 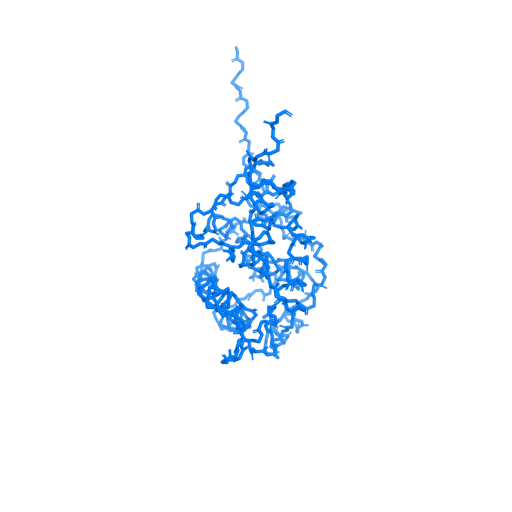N . LEU A 1 198 ? -5.041 -7.387 14.646 1.00 91.06 198 LEU A N 1
ATOM 1485 C CA . LEU A 1 198 ? -5.421 -8.572 13.879 1.00 91.06 198 LEU A CA 1
ATOM 1486 C C . LEU A 1 198 ? -5.489 -9.825 14.750 1.00 91.06 198 LEU A C 1
ATOM 1488 O O . LEU A 1 198 ? -6.371 -10.653 14.547 1.00 91.06 198 LEU A O 1
ATOM 1492 N N . THR A 1 199 ? -4.615 -9.957 15.749 1.00 90.19 199 THR A N 1
ATOM 1493 C CA . THR A 1 199 ? -4.699 -11.057 16.719 1.00 90.19 199 THR A CA 1
ATOM 1494 C C . THR A 1 199 ? -6.011 -10.996 17.499 1.00 90.19 199 THR A C 1
ATOM 1496 O O . THR A 1 199 ? -6.681 -12.016 17.663 1.00 90.19 199 THR A O 1
ATOM 1499 N N . GLU A 1 200 ? -6.412 -9.813 17.965 1.00 89.62 200 GLU A N 1
ATOM 1500 C CA . GLU A 1 200 ? -7.687 -9.647 18.665 1.00 89.62 200 GLU A CA 1
ATOM 1501 C C . GLU A 1 200 ? -8.888 -9.865 17.733 1.00 89.62 200 GLU A C 1
ATOM 1503 O O . GLU A 1 200 ? -9.871 -10.475 18.143 1.00 89.62 200 GLU A O 1
ATOM 1508 N N . LEU A 1 201 ? -8.794 -9.435 16.475 1.00 86.81 201 LEU A N 1
ATOM 1509 C CA . LEU A 1 201 ? -9.850 -9.593 15.478 1.00 86.81 201 LEU A CA 1
ATOM 1510 C C . LEU A 1 201 ? -10.058 -11.043 15.021 1.00 86.81 201 LEU A C 1
ATOM 1512 O O . LEU A 1 201 ? -11.198 -11.456 14.825 1.00 86.81 201 LEU A O 1
ATOM 1516 N N . LEU A 1 202 ? -8.975 -11.797 14.824 1.00 84.44 202 LEU A N 1
ATOM 1517 C CA . LEU A 1 202 ? -9.014 -13.142 14.238 1.00 84.44 202 LEU A CA 1
ATOM 1518 C C . LEU A 1 202 ? -9.151 -14.249 15.284 1.00 84.44 202 LEU A C 1
ATOM 1520 O O . LEU A 1 202 ? -9.796 -15.262 15.028 1.00 84.44 202 LEU A O 1
ATOM 1524 N N . VAL A 1 203 ? -8.513 -14.086 16.444 1.00 82.00 203 VAL A N 1
ATOM 1525 C CA . VAL A 1 203 ? -8.446 -15.132 17.481 1.00 82.00 203 VAL A CA 1
ATOM 1526 C C . VAL A 1 203 ? -9.439 -14.865 18.609 1.00 82.00 203 VAL A C 1
ATOM 1528 O O . VAL A 1 203 ? -9.847 -15.785 19.318 1.00 82.00 203 VAL A O 1
ATOM 1531 N N . ARG A 1 204 ? -9.824 -13.603 18.809 1.00 73.75 204 ARG A N 1
ATOM 1532 C CA . ARG A 1 204 ? -10.741 -13.176 19.868 1.00 73.75 204 ARG A CA 1
ATOM 1533 C C . ARG A 1 204 ? -11.960 -12.493 19.245 1.00 73.75 204 ARG A C 1
ATOM 1535 O O . ARG A 1 204 ? -12.152 -12.478 18.036 1.00 73.75 204 ARG A O 1
ATOM 1542 N N . GLN A 1 205 ? -12.816 -11.944 20.097 1.00 81.88 205 GLN A N 1
ATOM 1543 C CA . GLN A 1 205 ? -13.802 -10.960 19.672 1.00 81.88 205 GLN A CA 1
ATOM 1544 C C . GLN A 1 205 ? -13.185 -9.575 19.843 1.00 81.88 205 GLN A C 1
ATOM 1546 O O . GLN A 1 205 ? -12.884 -9.187 20.975 1.00 81.88 205 GLN A O 1
ATOM 1551 N N . ILE A 1 206 ? -13.003 -8.858 18.731 1.00 86.12 206 ILE A N 1
ATOM 1552 C CA . ILE A 1 206 ? -12.469 -7.494 18.743 1.00 86.12 206 ILE A CA 1
ATOM 1553 C C . ILE A 1 206 ? -13.325 -6.597 19.639 1.00 86.12 206 ILE A C 1
ATOM 1555 O O . ILE A 1 206 ? -14.548 -6.514 19.490 1.00 86.12 206 ILE A O 1
ATOM 1559 N N . ARG A 1 207 ? -12.681 -5.922 20.590 1.00 89.81 207 ARG A N 1
ATOM 1560 C CA . ARG A 1 207 ? -13.324 -4.915 21.432 1.00 89.81 207 ARG A CA 1
ATOM 1561 C C . ARG A 1 207 ? -13.210 -3.552 20.775 1.00 89.81 207 ARG A C 1
ATOM 1563 O O . ARG A 1 207 ? -12.221 -3.239 20.121 1.00 89.81 207 ARG A O 1
ATOM 1570 N N . HIS A 1 208 ? -14.184 -2.688 21.047 1.00 89.38 208 HIS A N 1
ATOM 1571 C CA . HIS A 1 208 ? -14.140 -1.306 20.574 1.00 89.38 208 HIS A CA 1
ATOM 1572 C C . HIS A 1 208 ? -12.867 -0.566 21.030 1.00 89.38 208 HIS A C 1
ATOM 1574 O O . HIS A 1 208 ? -12.285 0.178 20.249 1.00 89.38 208 HIS A O 1
ATOM 1580 N N . ALA A 1 209 ? -12.377 -0.836 22.246 1.00 90.19 209 ALA A N 1
ATOM 1581 C CA . ALA A 1 209 ? -11.112 -0.280 22.731 1.00 90.19 209 ALA A CA 1
ATOM 1582 C C . ALA A 1 209 ? -9.917 -0.646 21.827 1.00 90.19 209 ALA A C 1
ATOM 1584 O O . ALA A 1 209 ? -9.134 0.234 21.493 1.00 90.19 209 ALA A O 1
ATOM 1585 N N . GLY A 1 210 ? -9.829 -1.895 21.350 1.00 91.44 210 GLY A N 1
ATOM 1586 C CA . GLY A 1 210 ? -8.771 -2.325 20.428 1.00 91.44 210 GLY A CA 1
ATOM 1587 C C . GLY A 1 210 ? -8.846 -1.629 19.064 1.00 91.44 210 GLY A C 1
ATOM 1588 O O . GLY A 1 210 ? -7.816 -1.277 18.492 1.00 91.44 210 GLY A O 1
ATOM 1589 N N . ILE A 1 211 ? -10.061 -1.347 18.574 1.00 93.19 211 ILE A N 1
ATOM 1590 C CA . ILE A 1 211 ? -10.279 -0.546 17.354 1.00 93.19 211 ILE A CA 1
ATOM 1591 C C . ILE A 1 211 ? -9.760 0.885 17.558 1.00 93.19 211 ILE A C 1
ATOM 1593 O O . ILE A 1 211 ? -9.012 1.394 16.725 1.00 93.19 211 ILE A O 1
ATOM 1597 N N . VAL A 1 212 ? -10.126 1.524 18.675 1.00 93.94 212 VAL A N 1
ATOM 1598 C CA . VAL A 1 212 ? -9.716 2.902 19.000 1.00 93.94 212 VAL A CA 1
ATOM 1599 C C . VAL A 1 212 ? -8.210 3.007 19.228 1.00 93.94 212 VAL A C 1
ATOM 1601 O O . VAL A 1 212 ? -7.589 3.966 18.769 1.00 93.94 212 VAL A O 1
ATOM 1604 N N . ASP A 1 213 ? -7.604 2.036 19.906 1.00 93.06 213 ASP A N 1
ATOM 1605 C CA . ASP A 1 213 ? -6.166 2.037 20.166 1.00 93.06 213 ASP A CA 1
ATOM 1606 C C . ASP A 1 213 ? -5.363 1.882 18.873 1.00 93.06 213 ASP A C 1
ATOM 1608 O O . ASP A 1 213 ? -4.386 2.607 18.674 1.00 93.06 213 ASP A O 1
ATOM 1612 N N . PHE A 1 214 ? -5.805 1.015 17.956 1.00 96.00 214 PHE A N 1
ATOM 1613 C CA . PHE A 1 214 ? -5.164 0.893 16.649 1.00 96.00 214 PHE A CA 1
ATOM 1614 C C . PHE A 1 214 ? -5.354 2.152 15.792 1.00 96.00 214 PHE A C 1
ATOM 1616 O O . PHE A 1 214 ? -4.387 2.644 15.210 1.00 96.00 214 PHE A O 1
ATOM 1623 N N . ALA A 1 215 ? -6.563 2.724 15.782 1.00 96.06 215 ALA A N 1
ATOM 1624 C CA . ALA A 1 215 ? -6.852 3.990 15.109 1.00 96.06 215 ALA A CA 1
ATOM 1625 C C . ALA A 1 215 ? -5.934 5.117 15.602 1.00 96.06 215 ALA A C 1
ATOM 1627 O O . ALA A 1 215 ? -5.334 5.831 14.799 1.00 96.06 215 ALA A O 1
ATOM 1628 N N . ARG A 1 216 ? -5.787 5.251 16.927 1.00 94.50 216 ARG A N 1
ATOM 1629 C CA . ARG A 1 216 ? -4.898 6.235 17.552 1.00 94.50 216 ARG A CA 1
ATOM 1630 C C . ARG A 1 216 ? -3.461 6.014 17.098 1.00 94.50 216 ARG A C 1
ATOM 1632 O O . ARG A 1 216 ? -2.839 6.948 16.604 1.00 94.50 216 ARG A O 1
ATOM 1639 N N . HIS A 1 217 ? -2.963 4.782 17.191 1.00 95.12 217 HIS A N 1
ATOM 1640 C CA . HIS A 1 217 ? -1.592 4.472 16.794 1.00 95.12 217 HIS A CA 1
ATOM 1641 C C . HIS A 1 217 ? -1.318 4.812 15.322 1.00 95.12 217 HIS A C 1
ATOM 1643 O O . HIS A 1 217 ? -0.259 5.349 15.017 1.00 95.12 217 HIS A O 1
ATOM 1649 N N . ALA A 1 218 ? -2.276 4.581 14.420 1.00 95.56 218 ALA A N 1
ATOM 1650 C CA . ALA A 1 218 ? -2.135 4.908 12.999 1.00 95.56 218 ALA A CA 1
ATOM 1651 C C . ALA A 1 218 ? -2.014 6.421 12.710 1.00 95.56 218 ALA A C 1
ATOM 1653 O O . ALA A 1 218 ? -1.379 6.809 11.728 1.00 95.56 218 ALA A O 1
ATOM 1654 N N . VAL A 1 219 ? -2.601 7.286 13.547 1.00 94.94 219 VAL A N 1
ATOM 1655 C CA . VAL A 1 219 ? -2.607 8.750 13.331 1.00 94.94 219 VAL A CA 1
ATOM 1656 C C . VAL A 1 219 ? -1.631 9.512 14.230 1.00 94.94 219 VAL A C 1
ATOM 1658 O O . VAL A 1 219 ? -1.210 10.609 13.874 1.00 94.94 219 VAL A O 1
ATOM 1661 N N . THR A 1 220 ? -1.242 8.957 15.382 1.00 91.62 220 THR A N 1
ATOM 1662 C CA . THR A 1 220 ? -0.327 9.614 16.336 1.00 91.62 220 THR A CA 1
ATOM 1663 C C . THR A 1 220 ? 0.982 8.866 16.562 1.00 91.62 220 THR A C 1
ATOM 1665 O O . THR A 1 220 ? 1.911 9.440 17.130 1.00 91.62 220 THR A O 1
ATOM 1668 N N . GLY A 1 221 ? 1.077 7.593 16.169 1.00 88.06 221 GLY A N 1
ATOM 1669 C CA . GLY A 1 221 ? 2.208 6.721 16.501 1.00 88.06 221 GLY A CA 1
ATOM 1670 C C . GLY A 1 221 ? 2.293 6.355 17.985 1.00 88.06 221 GLY A C 1
ATOM 1671 O O . GLY A 1 221 ? 3.313 5.822 18.423 1.00 88.06 221 GLY A O 1
ATOM 1672 N N . THR A 1 222 ? 1.256 6.664 18.770 1.00 84.56 222 THR A N 1
ATOM 1673 C CA . THR A 1 222 ? 1.212 6.403 20.208 1.00 84.56 222 THR A CA 1
ATOM 1674 C C . THR A 1 222 ? 0.081 5.451 20.570 1.00 84.56 222 THR A C 1
ATOM 1676 O O . THR A 1 222 ? -1.049 5.572 20.097 1.00 84.56 222 THR A O 1
ATOM 1679 N N . PHE A 1 223 ? 0.377 4.540 21.494 1.00 66.94 223 PHE A N 1
ATOM 1680 C CA . PHE A 1 223 ? -0.644 3.822 22.247 1.00 66.94 223 PHE A CA 1
ATOM 1681 C C . PHE A 1 223 ? -1.193 4.749 23.339 1.00 66.94 223 PHE A C 1
ATOM 1683 O O . PHE A 1 223 ? -0.448 5.551 23.907 1.00 66.94 223 PHE A O 1
ATOM 1690 N N . GLY A 1 224 ? -2.490 4.669 23.627 1.00 58.94 224 GLY A N 1
ATOM 1691 C CA . GLY A 1 224 ? -3.084 5.409 24.743 1.00 58.94 224 GLY A CA 1
ATOM 1692 C C . GLY A 1 224 ? -3.379 4.489 25.925 1.00 58.94 224 GLY A C 1
ATOM 1693 O O . GLY A 1 224 ? -3.441 3.272 25.749 1.00 58.94 224 GLY A O 1
ATOM 1694 N N . PRO A 1 225 ? -3.566 5.042 27.134 1.00 51.69 225 PRO A N 1
ATOM 1695 C CA . PRO A 1 225 ? -4.126 4.272 28.232 1.00 51.69 225 PRO A CA 1
ATOM 1696 C C . PRO A 1 225 ? -5.566 3.857 27.895 1.00 51.69 225 PRO A C 1
ATOM 1698 O O . PRO A 1 225 ? -6.274 4.554 27.162 1.00 51.69 225 PRO A O 1
ATOM 1701 N N . ALA A 1 226 ? -6.010 2.737 28.466 1.00 47.00 226 ALA A N 1
ATOM 1702 C CA . ALA A 1 226 ? -7.403 2.311 28.432 1.00 47.00 226 ALA A CA 1
ATOM 1703 C C . ALA A 1 226 ? -8.261 3.294 29.250 1.00 47.00 226 ALA A C 1
ATOM 1705 O O . ALA A 1 226 ? -8.551 3.041 30.411 1.00 47.00 226 ALA A O 1
ATOM 1706 N N . GLY A 1 227 ? -8.628 4.440 28.680 1.00 43.78 227 GLY A N 1
ATOM 1707 C CA . GLY A 1 227 ? -9.381 5.459 29.405 1.00 43.78 227 GLY A CA 1
ATOM 1708 C C . GLY A 1 227 ? -10.054 6.458 28.475 1.00 43.78 227 GLY A C 1
ATOM 1709 O O . GLY A 1 227 ? -9.405 7.312 27.873 1.00 43.78 227 GLY A O 1
ATOM 1710 N N . TYR A 1 228 ? -11.380 6.373 28.387 1.00 49.12 228 TYR A N 1
ATOM 1711 C CA . TYR A 1 228 ? -12.240 7.437 27.873 1.00 49.12 228 TYR A CA 1
ATOM 1712 C C . TYR A 1 228 ? -12.176 8.646 28.817 1.00 49.12 228 TYR A C 1
ATOM 1714 O O . TYR A 1 228 ? -13.082 8.812 29.608 1.00 49.12 228 TYR A O 1
ATOM 1722 N N . GLY A 1 229 ? -11.124 9.465 28.809 1.00 42.06 229 GLY A N 1
ATOM 1723 C CA . GLY A 1 229 ? -11.143 10.820 29.396 1.00 42.06 229 GLY A CA 1
ATOM 1724 C C . GLY A 1 229 ? -11.646 11.014 30.846 1.00 42.06 229 GLY A C 1
ATOM 1725 O O . GLY A 1 229 ? -11.907 12.155 31.210 1.00 42.06 229 GLY A O 1
ATOM 1726 N N . PHE A 1 230 ? -11.788 9.965 31.664 1.00 43.22 230 PHE A N 1
ATOM 1727 C CA . PHE A 1 230 ? -12.305 10.046 33.040 1.00 43.22 230 PHE A CA 1
ATOM 1728 C C . PHE A 1 230 ? -11.220 9.878 34.113 1.00 43.22 230 PHE A C 1
ATOM 1730 O O . PHE A 1 230 ? -11.488 10.149 35.278 1.00 43.22 230 PHE A O 1
ATOM 1737 N N . ASP A 1 231 ? -9.989 9.527 33.735 1.00 40.69 231 ASP A N 1
ATOM 1738 C CA . ASP A 1 231 ? -8.881 9.321 34.681 1.00 40.69 231 ASP A CA 1
ATOM 1739 C C . ASP A 1 231 ? -7.953 10.542 34.767 1.00 40.69 231 ASP A C 1
ATOM 1741 O O . ASP A 1 231 ? -6.730 10.442 34.683 1.00 40.69 231 ASP A O 1
ATOM 1745 N N . ALA A 1 232 ? -8.554 11.719 34.925 1.00 37.06 232 ALA A N 1
ATOM 1746 C CA . ALA A 1 232 ? -7.860 12.908 35.399 1.00 37.06 232 ALA A CA 1
ATOM 1747 C C . ALA A 1 232 ? -8.682 13.535 36.530 1.00 37.06 232 ALA A C 1
ATOM 1749 O O . ALA A 1 232 ? -9.526 14.402 36.294 1.00 37.06 232 ALA A O 1
ATOM 1750 N N . VAL A 1 233 ? -8.430 13.061 37.753 1.00 34.91 233 VAL A N 1
ATOM 1751 C CA . VAL A 1 233 ? -8.709 13.774 39.007 1.00 34.91 233 VAL A CA 1
ATOM 1752 C C . VAL A 1 233 ? -7.446 13.738 39.849 1.00 34.91 233 VAL A C 1
ATOM 1754 O O . VAL A 1 233 ? -6.880 12.632 39.992 1.00 34.91 233 VAL A O 1
#

Secondary structure (DSSP, 8-state):
-PPPPP-PPPPPBBTB-----STTEEE-HHHHHHHHHHHHHHHHHHHT--HHHHHHHHHHHHHHHSSSSTT-SS-----TTS-HHHHHHHHHHHHHHHHHHHHHHHHHHHHHHSPPP-TT-SB--------PPPPHHHHHHHHSTT--HHHHHHHHHHHHHHHHHHHHHTT-TTGGG--EEEBTTBTGGGHHHHHHHHHHHHHSPPPHHHHHHHHHHHHHS----S-SS----

pLDDT: mean 87.32, std 13.68, range [34.91, 98.56]

Radius of gyration: 18.99 Å; chains: 1; bounding box: 46×58×60 Å